Protein AF-0000000074713066 (afdb_homodimer)

pLDDT: mean 80.85, std 22.36, range [33.12, 98.81]

Foldseek 3Di:
DVVVVLVVVLVVVLVVLLVVLCPVVQPCPPPSVVLSVLVVQLQAQQAPVSNVVSVVVNCPDPSNVVTVSSVVCCVVPPVVPVLPRRNNNVVVVVVVCVVVVVVVVVVVVVVVVVVVVVVD/DVVVVLVVVLVVVLVVLLVVLCPVVQPCPPPSVVLSVLVVQLQAQQAPVSNVVSVVVNCPDPSNVVTPSSVVCCVVPPVVPVLPRRNNNVVVVVVVCVVVVVVVVVVVVVVVVVVVVVVD

Solvent-accessible surface area (backbone atoms only — not comparable to full-atom values): 12593 Å² total; per-residue (Å²): 113,74,64,61,54,44,52,54,52,53,50,49,50,51,50,32,49,50,48,55,44,64,36,68,91,55,72,29,82,89,42,36,68,61,51,50,51,41,54,48,47,31,37,63,13,69,37,68,66,49,28,54,51,31,47,49,51,38,64,70,29,67,72,40,69,76,24,67,59,54,45,53,49,43,46,70,64,43,58,75,46,36,60,74,65,21,44,32,42,41,54,52,47,50,49,45,50,50,45,44,48,47,39,52,38,43,48,52,42,50,49,50,49,50,51,58,51,67,72,97,110,75,62,61,54,44,52,54,52,51,52,50,50,52,51,33,50,49,48,56,42,64,36,68,91,53,73,28,83,91,42,36,68,60,50,50,50,42,54,48,47,32,37,63,14,70,38,69,67,49,27,54,51,30,48,47,51,38,64,70,29,66,71,40,68,74,24,67,58,53,46,52,50,43,46,71,64,43,57,75,45,35,62,75,65,20,44,33,41,41,55,53,47,50,51,45,49,50,44,45,48,46,38,52,39,43,47,50,41,50,48,48,48,49,51,58,52,68,72,97

Organism: Acropora cervicornis (NCBI:txid6130)

Structure (mmCIF, N/CA/C/O backbone):
data_AF-0000000074713066-model_v1
#
loop_
_entity.id
_entity.type
_entity.pdbx_description
1 polymer Transposase
#
loop_
_atom_site.group_PDB
_atom_site.id
_atom_site.type_symbol
_atom_site.label_atom_id
_atom_site.label_alt_id
_atom_site.label_comp_id
_atom_site.label_asym_id
_atom_site.label_entity_id
_atom_site.label_seq_id
_atom_site.pdbx_PDB_ins_code
_atom_site.Cartn_x
_atom_site.Cartn_y
_atom_site.Cartn_z
_atom_site.occupancy
_atom_site.B_iso_or_equiv
_atom_site.auth_seq_id
_atom_site.auth_comp_id
_atom_site.auth_asym_id
_atom_site.auth_atom_id
_atom_site.pdbx_PDB_model_num
ATOM 1 N N . MET A 1 1 ? 0.769 19.062 -0.047 1 38.31 1 MET A N 1
ATOM 2 C CA . MET A 1 1 ? 1.599 17.922 0.329 1 38.31 1 MET A CA 1
ATOM 3 C C . MET A 1 1 ? 0.737 16.734 0.714 1 38.31 1 MET A C 1
ATOM 5 O O . MET A 1 1 ? 1.069 15.594 0.387 1 38.31 1 MET A O 1
ATOM 9 N N . LEU A 1 2 ? -0.429 16.984 1.454 1 45.94 2 LEU A N 1
ATOM 10 C CA . LEU A 1 2 ? -1.378 15.992 1.943 1 45.94 2 LEU A CA 1
ATOM 11 C C . LEU A 1 2 ? -1.983 15.203 0.787 1 45.94 2 LEU A C 1
ATOM 13 O O . LEU A 1 2 ? -2.062 13.977 0.843 1 45.94 2 LEU A O 1
ATOM 17 N N . LYS A 1 3 ? -2.141 16.062 -0.257 1 51.75 3 LYS A N 1
ATOM 18 C CA . LYS A 1 3 ? -2.869 15.461 -1.371 1 51.75 3 LYS A CA 1
ATOM 19 C C . LYS A 1 3 ? -2.002 14.453 -2.113 1 51.75 3 LYS A C 1
ATOM 21 O O . LYS A 1 3 ? -2.475 13.375 -2.486 1 51.75 3 LYS A O 1
ATOM 26 N N . SER A 1 4 ? -0.721 14.812 -2.389 1 50.78 4 SER A N 1
ATOM 27 C CA . SER A 1 4 ? 0.17 13.953 -3.158 1 50.78 4 SER A CA 1
ATOM 28 C C . SER A 1 4 ? 0.462 12.656 -2.412 1 50.78 4 SER A C 1
ATOM 30 O O . SER A 1 4 ? 0.515 11.586 -3.02 1 50.78 4 SER A O 1
ATOM 32 N N . ASP A 1 5 ? 0.567 12.75 -1.105 1 60.53 5 ASP A N 1
ATOM 33 C CA . ASP A 1 5 ? 0.769 11.562 -0.289 1 60.53 5 ASP A CA 1
ATOM 34 C C . ASP A 1 5 ? -0.428 10.617 -0.391 1 60.53 5 ASP A C 1
ATOM 36 O O . ASP A 1 5 ? -0.259 9.398 -0.458 1 60.53 5 ASP A O 1
ATOM 40 N N . ASP A 1 6 ? -1.438 11.297 -0.83 1 73.56 6 ASP A N 1
ATOM 41 C CA . ASP A 1 6 ? -2.672 10.523 -0.921 1 73.56 6 ASP A CA 1
ATOM 42 C C . ASP A 1 6 ? -2.709 9.703 -2.205 1 73.56 6 ASP A C 1
ATOM 44 O O . ASP A 1 6 ? -3.1 8.531 -2.188 1 73.56 6 ASP A O 1
ATOM 48 N N . ARG A 1 7 ? -2.105 10.344 -3.244 1 82.81 7 ARG A N 1
ATOM 49 C CA . ARG A 1 7 ? -2.125 9.625 -4.516 1 82.81 7 ARG A CA 1
ATOM 50 C C . ARG A 1 7 ? -1.232 8.391 -4.461 1 82.81 7 ARG A C 1
ATOM 52 O O . ARG A 1 7 ? -1.614 7.324 -4.938 1 82.81 7 ARG A O 1
ATOM 59 N N . PHE A 1 8 ? -0.12 8.523 -3.9 1 85.81 8 PHE A N 1
ATOM 60 C CA . PHE A 1 8 ? 0.831 7.422 -3.789 1 85.81 8 PHE A CA 1
ATOM 61 C C . PHE A 1 8 ? 0.265 6.301 -2.926 1 85.81 8 PHE A C 1
ATOM 63 O O . PHE A 1 8 ? 0.369 5.125 -3.279 1 85.81 8 PHE A O 1
ATOM 70 N N . VAL A 1 9 ? -0.376 6.66 -1.89 1 87.25 9 VAL A N 1
ATOM 71 C CA . VAL A 1 9 ? -0.95 5.68 -0.975 1 87.25 9 VAL A CA 1
ATOM 72 C C . VAL A 1 9 ? -2.084 4.93 -1.668 1 87.25 9 VAL A C 1
ATOM 74 O O . VAL A 1 9 ? -2.189 3.705 -1.549 1 87.25 9 VAL A O 1
ATOM 77 N N . ARG A 1 10 ? -2.852 5.684 -2.432 1 89.25 10 ARG A N 1
ATOM 78 C CA . ARG A 1 10 ? -3.934 5.055 -3.184 1 89.25 10 ARG A CA 1
ATOM 79 C C . ARG A 1 10 ? -3.385 4.113 -4.25 1 89.25 10 ARG A C 1
ATOM 81 O O . ARG A 1 10 ? -3.902 3.008 -4.438 1 89.25 10 ARG A O 1
ATOM 88 N N . GLN A 1 11 ? -2.365 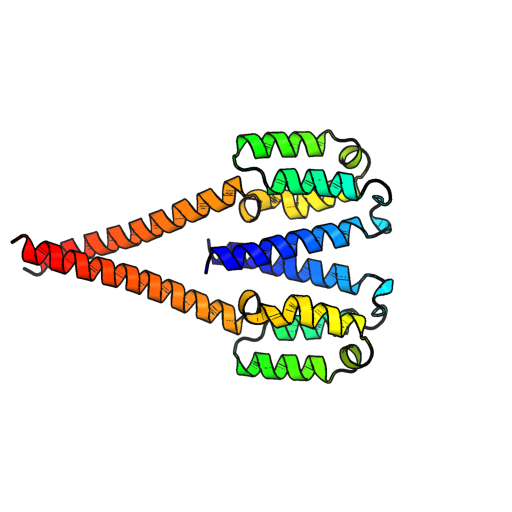4.523 -4.867 1 91 11 GLN A N 1
ATOM 89 C CA . GLN A 1 11 ? -1.749 3.686 -5.891 1 91 11 GLN A CA 1
ATOM 90 C C . GLN A 1 11 ? -1.149 2.422 -5.281 1 91 11 GLN A C 1
ATOM 92 O O . GLN A 1 11 ? -1.227 1.343 -5.875 1 91 11 GLN A O 1
ATOM 97 N N . ASN A 1 12 ? -0.579 2.582 -4.141 1 91.38 12 ASN A N 1
ATOM 98 C CA . ASN A 1 12 ? -0.029 1.421 -3.449 1 91.38 12 ASN A CA 1
ATOM 99 C C . ASN A 1 12 ? -1.122 0.428 -3.064 1 91.38 12 ASN A C 1
ATOM 101 O O . ASN A 1 12 ? -0.948 -0.782 -3.215 1 91.38 12 ASN A O 1
ATOM 105 N N . ARG A 1 13 ? -2.223 0.952 -2.604 1 93.56 13 ARG A N 1
ATOM 106 C CA . ARG A 1 13 ? -3.357 0.093 -2.277 1 93.56 13 ARG A CA 1
ATOM 107 C C . ARG A 1 13 ? -3.826 -0.682 -3.504 1 93.56 13 ARG A C 1
ATOM 109 O O . ARG A 1 13 ? -4.027 -1.896 -3.438 1 93.56 13 ARG A O 1
ATOM 116 N N . GLU A 1 14 ? -3.932 0.019 -4.613 1 94.94 14 GLU A N 1
ATOM 117 C CA . GLU A 1 14 ? -4.367 -0.612 -5.855 1 94.94 14 GLU A CA 1
ATOM 118 C C . GLU A 1 14 ? -3.422 -1.735 -6.27 1 94.94 14 GLU A C 1
ATOM 120 O O . GLU A 1 14 ? -3.865 -2.822 -6.648 1 94.94 14 GLU A O 1
ATOM 125 N N . GLN A 1 15 ? -2.209 -1.438 -6.191 1 93.38 15 GLN A N 1
ATOM 126 C CA . GLN A 1 15 ? -1.219 -2.439 -6.57 1 93.38 15 GLN A CA 1
ATOM 127 C C . GLN A 1 15 ? -1.266 -3.643 -5.629 1 93.38 15 GLN A C 1
ATOM 129 O O . GLN A 1 15 ? -1.137 -4.785 -6.07 1 93.38 15 GLN A O 1
ATOM 134 N N . CYS A 1 16 ? -1.371 -3.395 -4.371 1 95.44 16 CYS A N 1
ATOM 135 C CA . CYS A 1 16 ? -1.469 -4.477 -3.396 1 95.44 16 CYS A CA 1
ATOM 136 C C . CYS A 1 16 ? -2.672 -5.363 -3.686 1 95.44 16 CYS A C 1
ATOM 138 O O . CYS A 1 16 ? -2.568 -6.59 -3.646 1 95.44 16 CYS A O 1
ATOM 140 N N . TRP A 1 17 ? -3.811 -4.754 -3.988 1 97.06 17 TRP A N 1
ATOM 141 C CA . TRP A 1 17 ? -5.012 -5.512 -4.328 1 97.06 17 TRP A CA 1
ATOM 142 C C . TRP A 1 17 ? -4.789 -6.344 -5.586 1 97.06 17 TRP A C 1
ATOM 144 O O . TRP A 1 17 ? -5.109 -7.535 -5.617 1 97.06 17 TRP A O 1
ATOM 154 N N . GLU A 1 18 ? -4.176 -5.738 -6.547 1 95.19 18 GLU A N 1
ATOM 155 C CA . GLU A 1 18 ? -3.928 -6.441 -7.801 1 95.19 18 GLU A CA 1
ATOM 156 C C . GLU A 1 18 ? -3.031 -7.66 -7.582 1 95.19 18 GLU A C 1
ATOM 158 O O . GLU A 1 18 ? -3.322 -8.75 -8.078 1 95.19 18 GLU A O 1
ATOM 163 N N . HIS A 1 19 ? -2.002 -7.461 -6.824 1 93.69 19 HIS A N 1
ATOM 164 C CA . HIS A 1 19 ? -1.088 -8.562 -6.566 1 93.69 19 HIS A CA 1
ATOM 165 C C . HIS A 1 19 ? -1.79 -9.703 -5.832 1 93.69 19 HIS A C 1
ATOM 167 O O . HIS A 1 19 ? -1.609 -10.875 -6.172 1 93.69 19 HIS A O 1
ATOM 173 N N . TRP A 1 20 ? -2.543 -9.328 -4.895 1 95.12 20 TRP A N 1
ATOM 174 C CA . TRP A 1 20 ? -3.234 -10.359 -4.129 1 95.12 20 TRP A CA 1
ATOM 175 C C . TRP A 1 20 ? -4.242 -11.102 -5 1 95.12 20 TRP A C 1
ATOM 177 O O . TRP A 1 20 ? -4.344 -12.328 -4.938 1 95.12 20 TRP A O 1
ATOM 187 N N . LEU A 1 21 ? -4.949 -10.422 -5.793 1 95.69 21 LEU A N 1
ATOM 188 C CA . LEU A 1 21 ? -6.008 -10.992 -6.621 1 95.69 21 LEU A CA 1
ATOM 189 C C . LEU A 1 21 ? -5.422 -11.867 -7.719 1 95.69 21 LEU A C 1
ATOM 191 O O . LEU A 1 21 ? -6.094 -12.773 -8.219 1 95.69 21 LEU A O 1
ATOM 195 N N . HIS A 1 22 ? -4.219 -11.625 -8.047 1 92.5 22 HIS A N 1
ATOM 196 C CA . HIS A 1 22 ? -3.596 -12.359 -9.141 1 92.5 22 HIS A CA 1
ATOM 197 C C . HIS A 1 22 ? -2.965 -13.656 -8.641 1 92.5 22 HIS A C 1
ATOM 199 O O . HIS A 1 22 ? -2.621 -14.531 -9.438 1 92.5 22 HIS A O 1
ATOM 205 N N . LYS A 1 23 ? -2.787 -13.781 -7.406 1 91.56 23 LYS A N 1
ATOM 206 C CA . LYS A 1 23 ? -2.252 -15.031 -6.875 1 91.56 23 LYS A CA 1
ATOM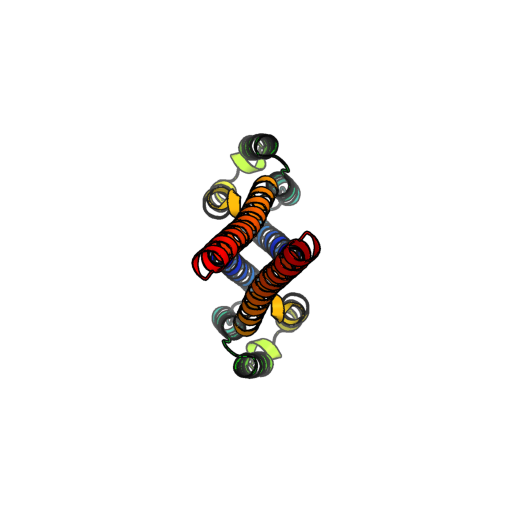 207 C C . LYS A 1 23 ? -3.211 -16.188 -7.133 1 91.56 23 LYS A C 1
ATOM 209 O O . LYS A 1 23 ? -4.355 -16.172 -6.672 1 91.56 23 LYS A O 1
ATOM 214 N N . SER A 1 24 ? -2.715 -17.188 -7.805 1 89.5 24 SER A N 1
ATOM 215 C CA . SER A 1 24 ? -3.551 -18.312 -8.211 1 89.5 24 SER A CA 1
ATOM 216 C C . SER A 1 24 ? -4.121 -19.031 -6.996 1 89.5 24 SER A C 1
ATOM 218 O O . SER A 1 24 ? -5.254 -19.516 -7.031 1 89.5 24 SER A O 1
ATOM 220 N N . ASP A 1 25 ? -3.396 -19.062 -5.941 1 91 25 ASP A N 1
ATOM 221 C CA . ASP A 1 25 ? -3.791 -19.781 -4.734 1 91 25 ASP A CA 1
ATOM 222 C C . ASP A 1 25 ? -5.008 -19.125 -4.082 1 91 25 ASP A C 1
ATOM 224 O O . ASP A 1 25 ? -5.664 -19.734 -3.232 1 91 25 ASP A O 1
ATOM 228 N N . ASN A 1 26 ? -5.363 -17.953 -4.574 1 93.62 26 ASN A N 1
ATOM 229 C CA . ASN A 1 26 ? -6.473 -17.25 -3.934 1 93.62 26 ASN A CA 1
ATOM 230 C C . ASN A 1 26 ? -7.797 -17.547 -4.625 1 93.62 26 ASN A C 1
ATOM 232 O O . ASN A 1 26 ? -8.859 -17.125 -4.152 1 93.62 26 ASN A O 1
ATOM 236 N N . GLY A 1 27 ? -7.812 -18.203 -5.691 1 93.5 27 GLY A N 1
ATOM 237 C CA . GLY A 1 27 ? -9.008 -18.812 -6.254 1 93.5 27 GLY A CA 1
ATOM 238 C C . GLY A 1 27 ? -9.867 -17.844 -7.031 1 93.5 27 GLY A C 1
ATOM 239 O O . GLY A 1 27 ? -11.086 -18.016 -7.125 1 93.5 27 GLY A O 1
ATOM 240 N N . LEU A 1 28 ? -9.219 -16.734 -7.543 1 95.12 28 LEU A N 1
ATOM 241 C CA . LEU A 1 28 ? -10 -15.719 -8.242 1 95.12 28 LEU A CA 1
ATOM 242 C C . LEU A 1 28 ? -9.617 -15.656 -9.719 1 95.12 28 LEU A C 1
ATOM 244 O O . LEU A 1 28 ? -9.859 -14.656 -10.391 1 95.12 28 LEU A O 1
ATOM 248 N N . ASN A 1 29 ? -9.07 -16.625 -10.266 1 88.62 29 ASN A N 1
ATOM 249 C CA . ASN A 1 29 ? -8.477 -16.625 -11.602 1 88.62 29 ASN A CA 1
ATOM 250 C C . ASN A 1 29 ? -9.461 -16.094 -12.648 1 88.62 29 ASN A C 1
ATOM 252 O O . ASN A 1 29 ? -9.07 -15.344 -13.539 1 88.62 29 ASN A O 1
ATOM 256 N N . ASN A 1 30 ? -10.719 -16.344 -12.602 1 90.81 30 ASN A N 1
ATOM 257 C CA . ASN A 1 30 ? -11.664 -15.914 -13.617 1 90.81 30 ASN A CA 1
ATOM 258 C C . ASN A 1 30 ? -12.555 -14.781 -13.109 1 90.81 30 ASN A C 1
ATOM 260 O O . ASN A 1 30 ? -13.477 -14.344 -13.805 1 90.81 30 ASN A O 1
ATOM 264 N N . LYS A 1 31 ? -12.266 -14.219 -11.961 1 95.69 31 LYS A N 1
ATOM 265 C CA . LYS A 1 31 ? -13.156 -13.227 -11.367 1 95.69 31 LYS A CA 1
ATOM 266 C C . LYS A 1 31 ? -12.359 -12.062 -10.781 1 95.69 31 LYS A C 1
ATOM 268 O O . LYS A 1 31 ? -12.883 -11.297 -9.969 1 95.69 31 LYS A O 1
ATOM 273 N N . ARG A 1 32 ? -11.125 -11.977 -11.18 1 95.5 32 ARG A N 1
ATOM 274 C CA . ARG A 1 32 ? -10.227 -10.984 -10.594 1 95.5 32 ARG A CA 1
ATOM 275 C C . ARG A 1 32 ? -10.711 -9.57 -10.883 1 95.5 32 ARG A C 1
ATOM 277 O O . ARG A 1 32 ? -10.75 -8.727 -9.984 1 95.5 32 ARG A O 1
ATOM 284 N N . ASP A 1 33 ? -11.07 -9.336 -12.156 1 96.38 33 ASP A N 1
ATOM 285 C CA . ASP A 1 33 ? -11.484 -8 -12.562 1 96.38 33 ASP A CA 1
ATOM 286 C C . ASP A 1 33 ? -12.773 -7.582 -11.852 1 96.38 33 ASP A C 1
ATOM 288 O O . ASP A 1 33 ? -12.914 -6.43 -11.43 1 96.38 33 ASP A O 1
ATOM 292 N N . GLU A 1 34 ? -13.633 -8.508 -11.781 1 97.69 34 GLU A N 1
ATOM 293 C CA . GLU A 1 34 ? -14.883 -8.242 -11.07 1 97.69 34 GLU A CA 1
ATOM 294 C C . GLU A 1 34 ? -14.625 -7.93 -9.602 1 97.69 34 GLU A C 1
ATOM 296 O O . GLU A 1 34 ? -15.164 -6.965 -9.055 1 97.69 34 GLU A O 1
ATOM 301 N N . ALA A 1 35 ? -13.82 -8.727 -8.938 1 98.44 35 ALA A N 1
ATOM 302 C CA . ALA A 1 35 ? -13.469 -8.5 -7.535 1 98.44 35 ALA A CA 1
ATOM 303 C C . ALA A 1 35 ? -12.828 -7.133 -7.344 1 98.44 35 ALA A C 1
ATOM 305 O O . ALA A 1 35 ? -13.211 -6.379 -6.445 1 98.44 35 ALA A O 1
ATOM 306 N N . LEU A 1 36 ? -11.906 -6.82 -8.25 1 98.25 36 LEU A N 1
ATOM 307 C CA . LEU A 1 36 ? -11.195 -5.551 -8.156 1 98.25 36 LEU A CA 1
ATOM 308 C C . LEU A 1 36 ? -12.156 -4.375 -8.281 1 98.25 36 LEU A C 1
ATOM 310 O O . LEU A 1 36 ? -12.039 -3.391 -7.547 1 98.25 36 LEU A O 1
ATOM 314 N N . LEU A 1 37 ? -13.109 -4.496 -9.148 1 98.31 37 LEU A N 1
ATOM 315 C CA . LEU A 1 37 ? -14.102 -3.443 -9.352 1 98.31 37 LEU A CA 1
ATOM 316 C C . LEU A 1 37 ? -14.914 -3.215 -8.078 1 98.31 37 LEU A C 1
ATOM 318 O O . LEU A 1 37 ? -15.156 -2.07 -7.691 1 98.31 37 LEU A O 1
ATOM 322 N N . LEU A 1 38 ? -15.32 -4.258 -7.488 1 98.69 38 LEU A N 1
ATOM 323 C CA . LEU A 1 38 ? -16.109 -4.164 -6.266 1 98.69 38 LEU A CA 1
ATOM 324 C C . LEU A 1 38 ? -15.305 -3.535 -5.137 1 98.69 38 LEU A C 1
ATOM 326 O O . LEU A 1 38 ? -15.82 -2.701 -4.391 1 98.69 38 LEU A O 1
ATOM 330 N N . LEU A 1 39 ? -14.023 -3.898 -5.012 1 98.62 39 LEU A N 1
ATOM 331 C CA . LEU A 1 39 ? -13.148 -3.314 -4.004 1 98.62 39 LEU A CA 1
ATOM 332 C C . LEU A 1 39 ? -12.938 -1.827 -4.262 1 98.62 39 LEU A C 1
ATOM 334 O O . LEU A 1 39 ? -12.984 -1.02 -3.33 1 98.62 39 LEU A O 1
ATOM 338 N N . ARG A 1 40 ? -12.766 -1.483 -5.5 1 98.38 40 ARG A N 1
ATOM 339 C CA . ARG A 1 40 ? -12.578 -0.088 -5.887 1 98.38 40 ARG A CA 1
ATOM 340 C C . ARG A 1 40 ? -13.812 0.741 -5.562 1 98.38 40 ARG A C 1
ATOM 342 O O . ARG A 1 40 ? -13.703 1.892 -5.133 1 98.38 40 ARG A O 1
ATOM 349 N N . ASN A 1 41 ? -15 0.141 -5.781 1 98.62 41 ASN A N 1
ATOM 350 C CA . ASN A 1 41 ? -16.234 0.842 -5.441 1 98.62 41 ASN A CA 1
ATOM 351 C C . ASN A 1 41 ? -16.297 1.186 -3.957 1 98.62 41 ASN A C 1
ATOM 353 O O . ASN A 1 41 ? -16.734 2.275 -3.584 1 98.62 41 ASN A O 1
ATOM 357 N N . VAL A 1 42 ? -15.852 0.294 -3.176 1 98.56 42 VAL A N 1
ATOM 358 C CA . VAL A 1 42 ? -15.805 0.544 -1.739 1 98.56 42 VAL A CA 1
ATOM 359 C C . VAL A 1 42 ? -14.852 1.694 -1.442 1 98.56 42 VAL A C 1
ATOM 361 O O . VAL A 1 42 ? -15.203 2.645 -0.743 1 98.56 42 VAL A O 1
ATOM 364 N N . ALA A 1 43 ? -13.664 1.646 -2.055 1 97 43 ALA A N 1
ATOM 365 C CA . ALA A 1 43 ? -12.633 2.648 -1.812 1 97 43 ALA A CA 1
ATOM 366 C C . ALA A 1 43 ? -13.102 4.035 -2.25 1 97 43 ALA A C 1
ATOM 368 O O . ALA A 1 43 ? -12.812 5.031 -1.583 1 97 43 ALA A O 1
ATOM 369 N N . LYS A 1 44 ? -13.844 4.078 -3.287 1 96.12 44 LYS A N 1
ATOM 370 C CA . LYS A 1 44 ? -14.172 5.344 -3.936 1 96.12 44 LYS A CA 1
ATOM 371 C C . LYS A 1 44 ? -15.461 5.934 -3.369 1 96.12 44 LYS A C 1
ATOM 373 O O . LYS A 1 44 ? -15.906 7.004 -3.793 1 96.12 44 LYS A O 1
ATOM 378 N N . SER A 1 45 ? -16.094 5.246 -2.43 1 96.5 45 SER A N 1
ATOM 379 C CA . SER A 1 45 ? -17.312 5.75 -1.814 1 96.5 45 SER A CA 1
ATOM 380 C C . SER A 1 45 ? -17.125 7.16 -1.271 1 96.5 45 SER A C 1
ATOM 382 O O . SER A 1 45 ? -16.234 7.398 -0.454 1 96.5 45 SER A O 1
ATOM 384 N N . VAL A 1 46 ? -18.031 8.047 -1.607 1 92.94 46 VAL A N 1
ATOM 385 C CA . VAL A 1 46 ? -17.812 9.453 -1.301 1 92.94 46 VAL A CA 1
ATOM 386 C C . VAL A 1 46 ? -18.531 9.828 -0.009 1 92.94 46 VAL A C 1
ATOM 388 O O . VAL A 1 46 ? -18.203 10.828 0.629 1 92.94 46 VAL A O 1
ATOM 391 N N . THR A 1 47 ? -19.562 9.047 0.3 1 94.06 47 THR A N 1
ATOM 392 C CA . THR A 1 47 ? -20.297 9.258 1.547 1 94.06 47 THR A CA 1
ATOM 393 C C . THR A 1 47 ? -20.328 7.973 2.367 1 94.06 47 THR A C 1
ATOM 395 O O . THR A 1 47 ? -20.094 6.883 1.842 1 94.06 47 THR A O 1
ATOM 398 N N . ALA A 1 48 ? -20.641 8.148 3.617 1 94 48 ALA A N 1
ATOM 399 C CA . ALA A 1 48 ? -20.812 6.977 4.473 1 94 48 ALA A CA 1
ATOM 400 C C . ALA A 1 48 ? -21.922 6.07 3.947 1 94 48 ALA A C 1
ATOM 402 O O . ALA A 1 48 ? -21.797 4.844 3.977 1 94 48 ALA A O 1
ATOM 403 N N . ASP A 1 49 ? -22.953 6.684 3.473 1 97.06 49 ASP A N 1
ATOM 404 C CA . ASP A 1 49 ? -24.062 5.91 2.939 1 97.06 49 ASP A CA 1
ATOM 405 C C . ASP A 1 49 ? -23.641 5.094 1.721 1 97.06 49 ASP A C 1
ATOM 407 O O . ASP A 1 49 ? -23.938 3.9 1.631 1 97.06 49 ASP A O 1
ATOM 411 N N . THR A 1 50 ? -22.938 5.75 0.812 1 97.38 50 THR A N 1
ATOM 412 C CA . THR A 1 50 ? -22.484 5.051 -0.382 1 97.38 50 THR A CA 1
ATOM 413 C C . THR A 1 50 ? -21.469 3.961 -0.015 1 97.38 50 THR A C 1
ATOM 415 O O . THR A 1 50 ? -21.422 2.912 -0.661 1 97.38 50 THR A O 1
ATOM 418 N N . TYR A 1 51 ? -20.719 4.219 1.031 1 97.81 51 TYR A N 1
ATOM 419 C CA . TYR A 1 51 ? -19.797 3.201 1.537 1 97.81 51 TYR A CA 1
ATOM 420 C C . TYR A 1 51 ? -20.562 1.956 1.981 1 97.81 51 TYR A C 1
ATOM 422 O O . TYR A 1 51 ? -20.25 0.842 1.561 1 97.81 51 TYR A O 1
ATOM 430 N N . HIS A 1 52 ? -21.578 2.139 2.754 1 98.19 52 HIS A N 1
ATOM 431 C CA . HIS A 1 52 ? -22.344 1.003 3.26 1 98.19 52 HIS A CA 1
ATOM 432 C C . HIS A 1 52 ? -23.031 0.257 2.127 1 98.19 52 HIS A C 1
ATOM 434 O O . HIS A 1 52 ? -23.094 -0.975 2.133 1 98.19 52 HIS A O 1
ATOM 440 N N . GLU A 1 53 ? -23.5 0.987 1.211 1 98.62 53 GLU A N 1
ATOM 441 C CA . GLU A 1 53 ? -24.125 0.374 0.04 1 98.62 53 GLU A CA 1
ATOM 442 C C . GLU A 1 53 ? -23.109 -0.469 -0.739 1 98.62 53 GLU A C 1
ATOM 444 O O . GLU A 1 53 ? -23.406 -1.604 -1.117 1 98.62 53 GLU A O 1
ATOM 449 N N . ASN A 1 54 ? -21.938 0.037 -0.952 1 98.75 54 ASN A N 1
ATOM 450 C CA . ASN A 1 54 ? -20.906 -0.657 -1.727 1 98.75 54 ASN A CA 1
ATOM 451 C C . ASN A 1 54 ? -20.375 -1.879 -0.984 1 98.75 54 ASN A C 1
ATOM 453 O O . ASN A 1 54 ? -20.062 -2.898 -1.603 1 98.75 54 ASN A O 1
ATOM 457 N N . VAL A 1 55 ? -20.312 -1.762 0.296 1 98.75 55 VAL A N 1
ATOM 458 C CA . VAL A 1 55 ? -19.906 -2.922 1.088 1 98.75 55 VAL A CA 1
ATOM 459 C C . VAL A 1 55 ? -20.969 -4.012 0.978 1 98.75 55 VAL A C 1
ATOM 461 O O . VAL A 1 55 ? -20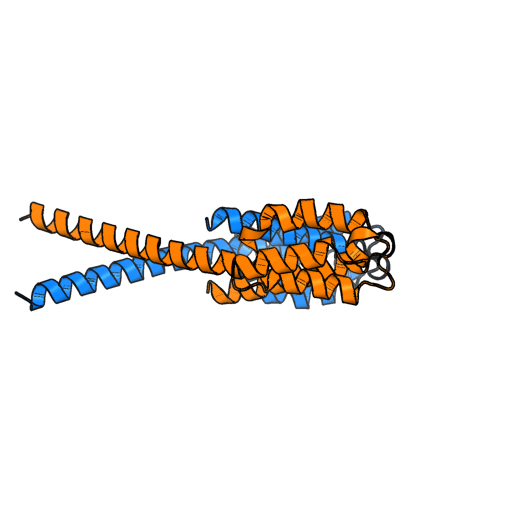.656 -5.191 0.836 1 98.75 55 VAL A O 1
ATOM 464 N N . THR A 1 56 ? -22.203 -3.566 1.058 1 98.81 56 THR A N 1
ATOM 465 C CA . THR A 1 56 ? -23.297 -4.523 0.907 1 98.81 56 THR A CA 1
ATOM 466 C C . THR A 1 56 ? -23.25 -5.195 -0.462 1 98.81 56 THR A C 1
ATOM 468 O O . THR A 1 56 ? -23.375 -6.414 -0.566 1 98.81 56 THR A O 1
ATOM 471 N N . LEU A 1 57 ? -23.016 -4.484 -1.475 1 98.75 57 LEU A N 1
ATOM 472 C CA . LEU A 1 57 ? -22.891 -5.02 -2.826 1 98.75 57 LEU A CA 1
ATOM 473 C C . LEU A 1 57 ? -21.734 -6.004 -2.92 1 98.75 57 LEU A C 1
ATOM 475 O O . LEU A 1 57 ? -21.875 -7.066 -3.533 1 98.75 57 LEU A O 1
ATOM 479 N N . LEU A 1 58 ? -20.656 -5.688 -2.332 1 98.75 58 LEU A N 1
ATOM 480 C CA . LEU A 1 58 ? -19.5 -6.582 -2.285 1 98.75 58 LEU A CA 1
ATOM 481 C C . LEU A 1 58 ? -19.859 -7.895 -1.594 1 98.75 58 LEU A C 1
ATOM 483 O O . LEU A 1 58 ? -19.672 -8.969 -2.158 1 98.75 58 LEU A O 1
ATOM 487 N N . LYS A 1 59 ? -20.484 -7.73 -0.452 1 98.62 59 LYS A N 1
ATOM 488 C CA . LYS A 1 59 ? -20.719 -8.891 0.398 1 98.62 59 LYS A CA 1
ATOM 489 C C . LYS A 1 59 ? -21.844 -9.758 -0.15 1 98.62 59 LYS A C 1
ATOM 491 O O . LYS A 1 59 ? -21.984 -10.922 0.231 1 98.62 59 LYS A O 1
ATOM 496 N N . THR A 1 60 ? -22.672 -9.281 -1.037 1 98.56 60 THR A N 1
ATOM 497 C CA . THR A 1 60 ? -23.766 -10.055 -1.624 1 98.56 60 THR A CA 1
ATOM 498 C C . THR A 1 60 ? -23.391 -10.547 -3.02 1 98.56 60 THR A C 1
ATOM 500 O O . THR A 1 60 ? -24.141 -11.297 -3.643 1 98.56 60 THR A O 1
ATOM 503 N N . SER A 1 61 ? -22.281 -10.164 -3.541 1 98.25 61 SER A N 1
ATOM 504 C CA . SER A 1 61 ? -21.844 -10.594 -4.863 1 98.25 61 SER A CA 1
ATOM 505 C C . SER A 1 61 ? -21.453 -12.062 -4.871 1 98.25 61 SER A C 1
ATOM 507 O O . SER A 1 61 ? -21.047 -12.609 -3.84 1 98.25 61 SER A O 1
ATOM 509 N N . GLU A 1 62 ? -21.453 -12.641 -5.965 1 97.69 62 GLU A N 1
ATOM 510 C CA . GLU A 1 62 ? -21.062 -14.039 -6.125 1 97.69 62 GLU A CA 1
ATOM 511 C C . GLU A 1 62 ? -19.578 -14.242 -5.844 1 97.69 62 GLU A C 1
ATOM 513 O O . GLU A 1 62 ? -19.203 -15.219 -5.195 1 97.69 62 GLU A O 1
ATOM 518 N N . VAL A 1 63 ? -18.75 -13.344 -6.258 1 97.81 63 VAL A N 1
ATOM 519 C CA . VAL A 1 63 ? -17.297 -13.461 -6.105 1 97.81 63 VAL A CA 1
ATOM 520 C C . VAL A 1 63 ? -16.938 -13.469 -4.621 1 97.81 63 VAL A C 1
ATOM 522 O O . VAL A 1 63 ? -16.031 -14.188 -4.203 1 97.81 63 VAL A O 1
ATOM 525 N N . TRP A 1 64 ? -17.594 -12.711 -3.871 1 98.12 64 TRP A N 1
ATOM 526 C CA . TRP A 1 64 ? -17.391 -12.656 -2.428 1 98.12 64 TRP A CA 1
ATOM 527 C C . TRP A 1 64 ? -17.906 -13.93 -1.759 1 98.12 64 TRP A C 1
ATOM 529 O O . TRP A 1 64 ? -17.172 -14.594 -1.022 1 98.12 64 TRP A O 1
ATOM 539 N N . LEU A 1 65 ? -19.141 -14.281 -2.107 1 98.12 65 LEU A N 1
ATOM 540 C CA . LEU A 1 65 ? -19.812 -15.391 -1.438 1 98.12 65 LEU A CA 1
ATOM 541 C C . LEU A 1 65 ? -19.125 -16.719 -1.75 1 98.12 65 LEU A C 1
ATOM 543 O O . LEU A 1 65 ? -19.094 -17.625 -0.914 1 98.12 65 LEU A O 1
ATOM 547 N N . SER A 1 66 ? -18.484 -16.828 -2.812 1 96.94 66 SER A N 1
ATOM 548 C CA . SER A 1 66 ? -17.922 -18.094 -3.252 1 96.94 66 SER A CA 1
ATOM 549 C C . SER A 1 66 ? -16.438 -18.203 -2.893 1 96.94 66 SER A C 1
ATOM 551 O O . SER A 1 66 ? -15.797 -19.203 -3.189 1 96.94 66 SER A O 1
ATOM 553 N N . ASN A 1 67 ? -15.828 -17.203 -2.236 1 97.88 67 ASN A N 1
ATOM 554 C CA . ASN A 1 67 ? -14.383 -17.188 -2.006 1 97.88 67 ASN A CA 1
ATOM 555 C C . ASN A 1 67 ? -14.047 -16.797 -0.571 1 97.88 67 ASN A C 1
ATOM 557 O O . ASN A 1 67 ? -13.938 -15.602 -0.264 1 97.88 67 ASN A O 1
ATOM 561 N N . HIS A 1 68 ? -13.766 -17.766 0.168 1 97.5 68 HIS A N 1
ATOM 562 C CA . HIS A 1 68 ? -13.492 -17.531 1.582 1 97.5 68 HIS A CA 1
ATOM 563 C C . HIS A 1 68 ? -12.164 -16.812 1.776 1 97.5 68 HIS A C 1
ATOM 565 O O . HIS A 1 68 ? -12.008 -16.031 2.719 1 97.5 68 HIS A O 1
ATOM 571 N N . HIS A 1 69 ? -11.227 -17.016 0.9 1 97.44 69 HIS A N 1
ATOM 572 C CA . HIS A 1 69 ? -9.953 -16.312 0.988 1 97.44 69 HIS A CA 1
ATOM 573 C C . HIS A 1 69 ? -10.141 -14.805 0.825 1 97.44 69 HIS A C 1
ATOM 575 O O . HIS A 1 69 ? -9.562 -14.016 1.572 1 97.44 69 HIS A O 1
ATOM 581 N N . LEU A 1 70 ? -10.977 -14.469 -0.121 1 98.06 70 LEU A N 1
ATOM 582 C CA . LEU A 1 70 ? -11.273 -13.062 -0.346 1 98.06 70 LEU A CA 1
ATOM 583 C C . LEU A 1 70 ? -11.984 -12.453 0.858 1 98.06 70 LEU A C 1
ATOM 585 O O . LEU A 1 70 ? -11.625 -11.359 1.311 1 98.06 70 LEU A O 1
ATOM 589 N N . GLN A 1 71 ? -12.961 -13.141 1.354 1 98.56 71 GLN A N 1
ATOM 590 C CA . GLN A 1 71 ? -13.703 -12.672 2.52 1 98.56 71 GLN A CA 1
ATOM 591 C C . GLN A 1 71 ? -12.766 -12.383 3.689 1 98.56 71 GLN A C 1
ATOM 593 O O . GLN A 1 71 ? -12.766 -11.281 4.234 1 98.56 71 GLN A O 1
ATOM 598 N N . ASN A 1 72 ? -11.992 -13.32 3.988 1 98.25 72 ASN A N 1
ATOM 599 C CA . ASN A 1 72 ? -11.109 -13.227 5.148 1 98.25 72 ASN A CA 1
ATOM 600 C C . ASN A 1 72 ? -10.055 -12.141 4.969 1 98.25 72 ASN A C 1
ATOM 602 O O . ASN A 1 72 ? -9.82 -11.344 5.879 1 98.25 72 ASN A O 1
ATOM 606 N N . TRP A 1 73 ? -9.469 -12.094 3.838 1 97.06 73 TRP A N 1
ATOM 607 C CA . TRP A 1 73 ? -8.406 -11.141 3.545 1 97.06 73 TRP A CA 1
ATOM 608 C C . TRP A 1 73 ? -8.922 -9.711 3.611 1 97.06 73 TRP A C 1
ATOM 610 O O . TRP A 1 73 ? -8.344 -8.867 4.301 1 97.06 73 TRP A O 1
ATOM 620 N N . PHE A 1 74 ? -10.016 -9.477 2.918 1 98.31 74 PHE A N 1
ATOM 621 C CA . PHE A 1 74 ? -10.469 -8.102 2.801 1 98.31 74 PHE A CA 1
ATOM 622 C C . PHE A 1 74 ? -11.109 -7.625 4.098 1 98.31 74 PHE A C 1
ATOM 624 O O . PHE A 1 74 ? -10.977 -6.461 4.477 1 98.31 74 PHE A O 1
ATOM 631 N N . GLU A 1 75 ? -11.805 -8.484 4.789 1 98.12 75 GLU A N 1
ATOM 632 C CA . GLU A 1 75 ? -12.406 -8.117 6.07 1 98.12 75 GLU A CA 1
ATOM 633 C C . GLU A 1 75 ? -11.336 -7.793 7.105 1 98.12 75 GLU A C 1
ATOM 635 O O . GLU A 1 75 ? -11.398 -6.758 7.77 1 98.12 75 GLU A O 1
ATOM 640 N N . LYS A 1 76 ? -10.344 -8.594 7.211 1 96.56 76 LYS A N 1
ATOM 641 C CA . LYS A 1 76 ? -9.375 -8.508 8.297 1 96.56 76 LYS A CA 1
ATOM 642 C C . LYS A 1 76 ? -8.312 -7.453 8.008 1 96.56 76 LYS A C 1
ATOM 644 O O . LYS A 1 76 ? -7.777 -6.832 8.93 1 96.56 76 LYS A O 1
ATOM 649 N N . ARG A 1 77 ? -8.094 -7.238 6.73 1 94.56 77 ARG A N 1
ATOM 650 C CA . ARG A 1 77 ? -6.988 -6.348 6.398 1 94.56 77 ARG A CA 1
ATOM 651 C C . ARG A 1 77 ? -7.5 -4.969 5.984 1 94.56 77 ARG A C 1
ATOM 653 O O . ARG A 1 77 ? -6.875 -3.953 6.293 1 94.56 77 ARG A O 1
ATOM 660 N N . TRP A 1 78 ? -8.609 -4.945 5.332 1 96.38 78 TRP A N 1
ATOM 661 C CA . TRP A 1 78 ? -8.977 -3.686 4.691 1 96.38 78 TRP A CA 1
ATOM 662 C C . TRP A 1 78 ? -10.227 -3.096 5.324 1 96.38 78 TRP A C 1
ATOM 664 O O . TRP A 1 78 ? -10.234 -1.934 5.738 1 96.38 78 TRP A O 1
ATOM 674 N N . LEU A 1 79 ? -11.312 -3.895 5.508 1 97.75 79 LEU A N 1
ATOM 675 C CA . LEU A 1 79 ? -12.562 -3.334 6.012 1 97.75 79 LEU A CA 1
ATOM 676 C C . LEU A 1 79 ? -12.398 -2.852 7.449 1 97.75 79 LEU A C 1
ATOM 678 O O . LEU A 1 79 ? -12.977 -1.832 7.8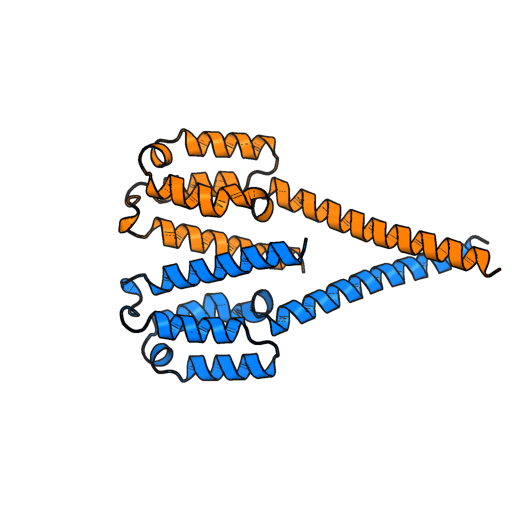32 1 97.75 79 LEU A O 1
ATOM 682 N N . VAL A 1 80 ? -11.617 -3.496 8.266 1 95.5 80 VAL A N 1
ATOM 683 C CA . VAL A 1 80 ? -11.406 -3.137 9.664 1 95.5 80 VAL A CA 1
ATOM 684 C C . VAL A 1 80 ? -10.719 -1.775 9.75 1 95.5 80 VAL A C 1
ATOM 686 O O . VAL A 1 80 ? -10.836 -1.076 10.758 1 95.5 80 VAL A O 1
ATOM 689 N N . GLU A 1 81 ? -10.055 -1.399 8.672 1 93.38 81 GLU A N 1
ATOM 690 C CA . GLU A 1 81 ? -9.336 -0.13 8.641 1 93.38 81 GLU A CA 1
ATOM 691 C C . GLU A 1 81 ? -9.961 0.831 7.629 1 93.38 81 GLU A C 1
ATOM 693 O O . GLU A 1 81 ? -9.281 1.729 7.121 1 93.38 81 GLU A O 1
ATOM 698 N N . ALA A 1 82 ? -11.195 0.685 7.344 1 94.56 82 ALA A N 1
ATOM 699 C CA . ALA A 1 82 ? -11.859 1.405 6.262 1 94.56 82 ALA A CA 1
ATOM 700 C C . ALA A 1 82 ? -11.719 2.914 6.441 1 94.56 82 ALA A C 1
ATOM 702 O O . ALA A 1 82 ? -11.578 3.65 5.461 1 94.56 82 ALA A O 1
ATOM 703 N N . LYS A 1 83 ? -11.672 3.398 7.605 1 90.25 83 LYS A N 1
ATOM 704 C CA . LYS A 1 83 ? -11.609 4.832 7.883 1 90.25 83 LYS A CA 1
ATOM 705 C C . LYS A 1 83 ? -10.305 5.434 7.379 1 90.25 83 LYS A C 1
ATOM 707 O O . LYS A 1 83 ? -10.203 6.648 7.207 1 90.25 83 LYS A O 1
ATOM 712 N N . ARG A 1 84 ? -9.328 4.57 7.09 1 87.56 84 ARG A N 1
ATOM 713 C CA . ARG A 1 84 ? -7.992 5.035 6.719 1 87.56 84 ARG A CA 1
ATOM 714 C C . ARG A 1 84 ? -7.863 5.184 5.207 1 87.56 84 ARG A C 1
ATOM 716 O O . ARG A 1 84 ? -7.016 5.934 4.719 1 87.56 84 ARG A O 1
ATOM 723 N N . TRP A 1 85 ? -8.758 4.5 4.508 1 90 85 TRP A N 1
ATOM 724 C CA . TRP A 1 85 ? -8.43 4.445 3.088 1 90 85 TRP A CA 1
ATOM 725 C C . TRP A 1 85 ? -9.672 4.691 2.234 1 90 85 TRP A C 1
ATOM 727 O O . TRP A 1 85 ? -9.562 4.941 1.03 1 90 85 TRP A O 1
ATOM 737 N N . VAL A 1 86 ? -10.883 4.695 2.832 1 94.38 86 VAL A N 1
ATOM 738 C CA . VAL A 1 86 ? -12.094 5 2.086 1 94.38 86 VAL A CA 1
ATOM 739 C C . VAL A 1 86 ? -12.25 6.516 1.942 1 94.38 86 VAL A C 1
ATOM 741 O O . VAL A 1 86 ? -12.062 7.258 2.91 1 94.38 86 VAL A O 1
ATOM 744 N N . TRP A 1 87 ? -12.57 6.91 0.797 1 91.56 87 TRP A N 1
ATOM 745 C CA . TRP A 1 87 ? -12.617 8.328 0.46 1 91.56 87 TRP A CA 1
ATOM 746 C C . TRP A 1 87 ? -13.531 9.086 1.42 1 91.56 87 TRP A C 1
ATOM 748 O O . TRP A 1 87 ? -13.164 10.141 1.939 1 91.56 87 TRP A O 1
ATOM 758 N N . ALA A 1 88 ? -14.719 8.602 1.7 1 89.75 88 ALA A N 1
ATOM 759 C CA . ALA A 1 88 ? -15.727 9.242 2.535 1 89.75 88 ALA A CA 1
ATOM 760 C C . ALA A 1 88 ? -15.164 9.586 3.912 1 89.75 88 ALA A C 1
ATOM 762 O O . ALA A 1 88 ? -15.508 10.625 4.488 1 89.75 88 ALA A O 1
ATOM 763 N N . PHE A 1 89 ? -14.258 8.781 4.426 1 88.25 89 PHE A N 1
ATOM 764 C CA . PHE A 1 89 ? -13.797 8.93 5.801 1 88.25 89 PHE A CA 1
ATOM 765 C C . PHE A 1 89 ? -12.5 9.711 5.859 1 88.25 89 PHE A C 1
ATOM 767 O O . PHE A 1 89 ? -12.141 10.258 6.906 1 88.25 89 PHE A O 1
ATOM 774 N N . ARG A 1 90 ? -11.773 9.695 4.855 1 79.5 90 ARG A N 1
ATOM 775 C CA . ARG A 1 90 ? -10.531 10.461 4.809 1 79.5 90 ARG A CA 1
ATOM 776 C C . ARG A 1 90 ? -10.812 11.953 4.723 1 79.5 90 ARG A C 1
ATOM 778 O O . ARG A 1 90 ? -10.086 12.766 5.301 1 79.5 90 ARG A O 1
ATOM 785 N N . GLN A 1 91 ? -11.766 12.273 3.996 1 69.06 91 GLN A N 1
ATOM 786 C CA . GLN A 1 91 ? -12.18 13.664 3.867 1 69.06 91 GLN A CA 1
ATOM 787 C C . GLN A 1 91 ? -12.664 14.219 5.203 1 69.06 91 GLN A C 1
ATOM 789 O O . GLN A 1 91 ? -12.398 15.375 5.535 1 69.06 91 GLN A O 1
ATOM 794 N N . GLU A 1 92 ? -13.312 13.398 5.871 1 61.66 92 GLU A N 1
ATOM 795 C CA . GLU A 1 92 ? -13.789 13.828 7.184 1 61.66 92 GLU A CA 1
ATOM 796 C C . GLU A 1 92 ? -12.633 14.117 8.133 1 61.66 92 GLU A C 1
ATOM 798 O O . GLU A 1 92 ? -12.68 15.078 8.898 1 61.66 92 GLU A O 1
ATOM 803 N N . ARG A 1 93 ? -11.695 13.367 8.039 1 59.16 93 ARG A N 1
ATOM 804 C CA . ARG A 1 93 ? -10.516 13.547 8.883 1 59.16 93 ARG A CA 1
ATOM 805 C C . ARG A 1 93 ? -9.758 14.805 8.5 1 59.16 93 ARG A C 1
ATOM 807 O O . ARG A 1 93 ? -9.258 15.523 9.367 1 59.16 93 ARG A O 1
ATOM 814 N N . PHE A 1 94 ? -9.578 15 7.312 1 56.59 94 PHE A N 1
ATOM 815 C CA . PHE A 1 94 ? -8.93 16.219 6.836 1 56.59 94 PHE A CA 1
ATOM 816 C C . PHE A 1 94 ? -9.672 17.453 7.328 1 56.59 94 PHE A C 1
ATOM 818 O O . PHE A 1 94 ? -9.055 18.422 7.758 1 56.59 94 PHE A O 1
ATOM 825 N N . LEU A 1 95 ? -10.898 17.281 7.301 1 50.56 95 LEU A N 1
ATOM 826 C CA . LEU A 1 95 ? -11.711 18.391 7.758 1 50.56 95 LEU A CA 1
ATOM 827 C C . LEU A 1 95 ? -11.531 18.625 9.25 1 50.56 95 LEU A C 1
ATOM 829 O O . LEU A 1 95 ? -11.438 19.766 9.703 1 50.56 95 LEU A O 1
ATOM 833 N N . VAL A 1 96 ? -11.406 17.609 9.898 1 50.28 96 VAL A N 1
ATOM 834 C CA . VAL A 1 96 ? -11.211 17.719 11.344 1 50.28 96 VAL A CA 1
ATOM 835 C C . VAL A 1 96 ? -9.82 18.266 11.641 1 50.28 96 VAL A C 1
ATOM 837 O O . VAL A 1 96 ? -9.656 19.125 12.5 1 50.28 96 VAL A O 1
ATOM 840 N N . ASN A 1 97 ? -8.922 17.734 10.992 1 51.38 97 ASN A N 1
ATOM 841 C CA . ASN A 1 97 ? -7.551 18.188 11.203 1 51.38 97 ASN A CA 1
ATOM 842 C C . ASN A 1 97 ? -7.387 19.672 10.836 1 51.38 97 ASN A C 1
ATOM 844 O O . ASN A 1 97 ? -6.699 20.406 11.531 1 51.38 97 ASN A O 1
ATOM 848 N N . VAL A 1 98 ? -7.98 20 9.773 1 49.38 98 VAL A N 1
ATOM 849 C CA . VAL A 1 98 ? -7.961 21.391 9.359 1 49.38 98 VAL A CA 1
ATOM 850 C C . VAL A 1 98 ? -8.68 22.25 10.406 1 49.38 98 VAL A C 1
ATOM 852 O O . VAL A 1 98 ? -8.195 23.328 10.773 1 49.38 98 VAL A O 1
ATOM 855 N N . ASN A 1 99 ? -9.797 21.688 10.805 1 47.94 99 ASN A N 1
ATOM 856 C CA . ASN A 1 99 ? -10.539 22.422 11.812 1 47.94 99 ASN A CA 1
ATOM 857 C C . ASN A 1 99 ? -9.781 22.484 13.141 1 47.94 99 ASN A C 1
ATOM 859 O O . ASN A 1 99 ? -9.773 23.516 13.805 1 47.94 99 ASN A O 1
ATOM 863 N N . THR A 1 100 ? -9.312 21.312 13.5 1 47.44 100 THR A N 1
ATOM 864 C CA . THR A 1 100 ? -8.516 21.266 14.719 1 47.44 100 THR A CA 1
ATOM 865 C C . THR A 1 100 ? -7.266 22.125 14.57 1 47.44 100 THR A C 1
ATOM 867 O O . THR A 1 100 ? -6.891 22.859 15.5 1 47.44 100 THR A O 1
ATOM 870 N N . ASN A 1 101 ? -6.719 21.953 13.523 1 48.5 101 ASN A N 1
ATOM 871 C CA . ASN A 1 101 ? -5.57 22.828 13.273 1 48.5 101 ASN A CA 1
ATOM 872 C C . ASN A 1 101 ? -5.98 24.297 13.227 1 48.5 101 ASN A C 1
ATOM 874 O O . ASN A 1 101 ? -5.273 25.156 13.75 1 48.5 101 ASN A O 1
ATOM 878 N N . ASN A 1 102 ? -7.059 24.422 12.555 1 48.84 102 ASN A N 1
ATOM 879 C CA . ASN A 1 102 ? -7.609 25.766 12.586 1 48.84 102 ASN A CA 1
ATOM 880 C C . ASN A 1 102 ? -8.062 26.156 13.992 1 48.84 102 ASN A C 1
ATOM 882 O O . ASN A 1 102 ? -7.906 27.297 14.406 1 48.84 102 ASN A O 1
ATOM 886 N N . GLY A 1 103 ? -8.648 25.141 14.594 1 43.62 103 GLY A N 1
ATOM 887 C CA . GLY A 1 103 ? -9.047 25.391 15.969 1 43.62 103 GLY A CA 1
ATOM 888 C C . GLY A 1 103 ? -7.871 25.609 16.906 1 43.62 103 GLY A C 1
ATOM 889 O O . GLY A 1 103 ? -7.891 26.516 17.734 1 43.62 103 GLY A O 1
ATOM 890 N N . ILE A 1 104 ? -6.996 24.656 16.797 1 43.91 104 ILE A N 1
ATOM 891 C CA . ILE A 1 104 ? -5.793 24.812 17.609 1 43.91 104 ILE A CA 1
ATOM 892 C C . ILE A 1 104 ? -5.102 26.125 17.266 1 43.91 104 ILE A C 1
ATOM 894 O O . ILE A 1 104 ? -4.625 26.828 18.156 1 43.91 104 ILE A O 1
ATOM 898 N N . GLU A 1 105 ? -5.16 26.359 15.969 1 44.84 105 GLU A N 1
ATOM 899 C CA . GLU A 1 105 ? -4.648 27.672 15.57 1 44.84 105 GLU A CA 1
ATOM 900 C C . GLU A 1 105 ? -5.512 28.797 16.125 1 44.84 105 GLU A C 1
ATOM 902 O O . GLU A 1 105 ? -4.992 29.812 16.578 1 44.84 105 GLU A O 1
ATOM 907 N N . ARG A 1 106 ? -6.793 28.562 16.141 1 43.25 106 ARG A N 1
ATOM 908 C CA . ARG A 1 106 ? -7.699 29.547 16.719 1 43.25 106 ARG A CA 1
ATOM 909 C C . ARG A 1 106 ? -7.516 29.625 18.234 1 43.25 106 ARG A C 1
ATOM 911 O O . ARG A 1 106 ? -7.523 30.719 18.812 1 43.25 106 ARG A O 1
ATOM 918 N N . GLN A 1 107 ? -7.43 28.547 18.828 1 42.31 107 GLN A N 1
ATOM 919 C CA . GLN A 1 107 ? -7.215 28.547 20.266 1 42.31 107 GLN A CA 1
ATOM 920 C C . GLN A 1 107 ? -5.883 29.203 20.625 1 42.31 107 GLN A C 1
ATOM 922 O O . GLN A 1 107 ? -5.797 29.969 21.594 1 42.31 107 GLN A O 1
ATOM 927 N N . ASN A 1 108 ? -4.91 28.859 19.922 1 42.47 108 ASN A N 1
ATOM 928 C CA . ASN A 1 108 ? -3.627 29.516 20.125 1 42.47 108 ASN A CA 1
ATOM 929 C C . ASN A 1 108 ? -3.727 31.016 19.875 1 42.47 108 ASN A C 1
ATOM 931 O O . ASN A 1 108 ? -3.102 31.812 20.578 1 42.47 108 ASN A O 1
ATOM 935 N N . GLU A 1 109 ? -4.555 31.297 18.938 1 44.53 109 GLU A N 1
ATOM 936 C CA . GLU A 1 109 ? -4.836 32.688 18.688 1 44.53 109 GLU A CA 1
ATOM 937 C C . GLU A 1 109 ? -5.59 33.312 19.859 1 44.53 109 GLU A C 1
ATOM 939 O O . GLU A 1 109 ? -5.312 34.469 20.25 1 44.53 109 GLU A O 1
ATOM 944 N N . SER A 1 110 ? -6.492 32.594 20.234 1 42.97 110 SER A N 1
ATOM 945 C CA . SER A 1 110 ? -7.277 33.094 21.359 1 42.97 110 SER A CA 1
ATOM 946 C C . SER A 1 110 ? -6.422 33.25 22.609 1 42.97 110 SER A C 1
ATOM 948 O O . SER A 1 110 ? -6.574 34.188 23.375 1 42.97 110 SER A O 1
ATOM 950 N N . LEU A 1 111 ? -5.566 32.312 22.859 1 41.69 111 LEU A N 1
ATOM 951 C CA . LEU A 1 111 ? -4.688 32.375 24.016 1 41.69 111 LEU A CA 1
ATOM 952 C C . LEU A 1 111 ? -3.656 33.469 23.875 1 41.69 111 LEU A C 1
ATOM 954 O O . LEU A 1 111 ? -3.314 34.156 24.859 1 41.69 111 LEU A O 1
ATOM 958 N N . LYS A 1 112 ? -3.283 33.625 22.688 1 41.84 112 LYS A N 1
ATOM 959 C CA . LYS A 1 112 ? -2.393 34.75 22.438 1 41.84 112 LYS A CA 1
ATOM 960 C C . LYS A 1 112 ? -3.104 36.062 22.703 1 41.84 112 LYS A C 1
ATOM 962 O O . LYS A 1 112 ? -2.51 37 23.25 1 41.84 112 LYS A O 1
ATOM 967 N N . TYR A 1 113 ? -4.355 36 22.422 1 41.19 113 TYR A N 1
ATOM 968 C CA . TYR A 1 113 ? -5.125 37.219 22.688 1 41.19 113 TYR A CA 1
ATOM 969 C C . TYR A 1 113 ? -5.281 37.438 24.188 1 41.19 113 TYR A C 1
ATOM 971 O O . TYR A 1 113 ? -5.211 38.562 24.672 1 41.19 113 TYR A O 1
ATOM 979 N N . GLN A 1 114 ? -5.496 36.438 24.875 1 41.62 114 GLN A N 1
ATOM 980 C CA . GLN A 1 114 ? -5.688 36.594 26.312 1 41.62 114 GLN A CA 1
ATOM 981 C C . GLN A 1 114 ? -4.387 37 27 1 41.62 114 GLN A C 1
ATOM 983 O O . GLN A 1 114 ? -4.387 37.812 27.906 1 41.62 114 GLN A O 1
ATOM 988 N N . TYR A 1 115 ? -3.311 36.375 26.531 1 40.66 115 TYR A N 1
ATOM 989 C CA . TYR A 1 115 ? -2.035 36.719 27.156 1 40.66 115 TYR A CA 1
ATOM 990 C C . TYR A 1 115 ? -1.627 38.156 26.828 1 40.66 115 TYR A C 1
ATOM 992 O O . TYR A 1 115 ? -1.025 38.844 27.672 1 40.66 115 TYR A O 1
ATOM 1000 N N . LEU A 1 116 ? -1.942 38.469 25.641 1 43.31 116 LEU A N 1
ATOM 1001 C CA . LEU A 1 116 ? -1.651 39.875 25.344 1 43.31 116 LEU A CA 1
ATOM 1002 C C . LEU A 1 116 ? -2.551 40.812 26.141 1 43.31 116 LEU A C 1
ATOM 1004 O O . LEU A 1 116 ? -2.15 41.906 26.484 1 43.3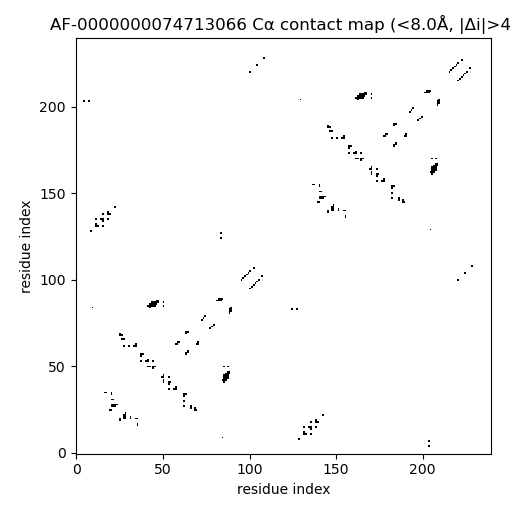1 116 LEU A O 1
ATOM 1008 N N . LYS A 1 117 ? -3.713 40.375 26.531 1 46.84 117 LYS A N 1
ATOM 1009 C CA . LYS A 1 117 ? -4.586 41.219 27.328 1 46.84 117 LYS A CA 1
ATOM 1010 C C . LYS A 1 117 ? -4.098 41.312 28.781 1 46.84 117 LYS A C 1
ATOM 1012 O O . LYS A 1 117 ? -4.191 42.344 29.406 1 46.84 117 LYS A O 1
ATOM 1017 N N . ASP A 1 118 ? -3.674 40.25 29.281 1 40.09 118 ASP A N 1
ATOM 1018 C CA . ASP A 1 118 ? -3.287 40.312 30.688 1 40.09 118 ASP A CA 1
ATOM 1019 C C . ASP A 1 118 ? -1.938 41 30.859 1 40.09 118 ASP A C 1
ATOM 1021 O O . ASP A 1 118 ? -1.587 41.406 31.953 1 40.09 118 ASP A O 1
ATOM 1025 N N . SER A 1 119 ? -1.19 40.969 29.781 1 39.25 119 SER A N 1
ATOM 1026 C CA . SER A 1 119 ? 0.084 41.625 30 1 39.25 119 SER A CA 1
ATOM 1027 C C . SER A 1 119 ? -0.072 43.156 29.875 1 39.25 119 SER A C 1
ATOM 1029 O O . SER A 1 119 ? 0.889 43.906 30.078 1 39.25 119 SER A O 1
ATOM 1031 N N . ASN A 1 120 ? -1.239 43.656 29.484 1 33.25 120 ASN A N 1
ATOM 1032 C CA . ASN A 1 120 ? -1.364 45.094 29.766 1 33.25 120 ASN A CA 1
ATOM 1033 C C . ASN A 1 120 ? -2.025 45.344 31.109 1 33.25 120 ASN A C 1
ATOM 1035 O O . ASN A 1 120 ? -2.99 44.656 31.469 1 33.25 120 ASN A O 1
ATOM 1039 N N . MET B 1 1 ? -3.348 11.438 14.766 1 38.38 1 MET B N 1
ATOM 1040 C CA . MET B 1 1 ? -4.027 10.922 13.578 1 38.38 1 MET B CA 1
ATOM 1041 C C . MET B 1 1 ? -3.031 10.648 12.453 1 38.38 1 MET B C 1
ATOM 1043 O O . MET B 1 1 ? -3.156 9.664 11.734 1 38.38 1 MET B O 1
ATOM 1047 N N . LEU B 1 2 ? -2.01 11.586 12.281 1 45.38 2 LEU B N 1
ATOM 1048 C CA . LEU B 1 2 ? -0.964 11.508 11.266 1 45.38 2 LEU B CA 1
ATOM 1049 C C . LEU B 1 2 ? -0.158 10.219 11.406 1 45.38 2 LEU B C 1
ATOM 1051 O O . LEU B 1 2 ? 0.104 9.531 10.422 1 45.38 2 LEU B O 1
ATOM 1055 N N . LYS B 1 3 ? -0.054 9.961 12.742 1 51.62 3 LYS B N 1
ATOM 1056 C CA . LYS B 1 3 ? 0.839 8.836 13.023 1 51.62 3 LYS B CA 1
ATOM 1057 C C . LYS B 1 3 ? 0.197 7.512 12.625 1 51.62 3 LYS B C 1
ATOM 1059 O O . LYS B 1 3 ? 0.86 6.645 12.055 1 51.62 3 LYS B O 1
ATOM 1064 N N . SER B 1 4 ? -1.105 7.312 12.992 1 50.97 4 SER B N 1
ATOM 1065 C CA . SER B 1 4 ? -1.792 6.051 12.727 1 50.97 4 SER B CA 1
ATOM 1066 C C . SER B 1 4 ? -1.933 5.801 11.227 1 50.97 4 SER B C 1
ATOM 1068 O O . SER B 1 4 ? -1.77 4.672 10.766 1 50.97 4 SER B O 1
ATOM 1070 N N . ASP B 1 5 ? -2.133 6.875 10.484 1 60.69 5 ASP B N 1
ATOM 1071 C CA . ASP B 1 5 ? -2.201 6.758 9.031 1 60.69 5 ASP B CA 1
ATOM 1072 C C . ASP B 1 5 ? -0.868 6.285 8.453 1 60.69 5 ASP B C 1
ATOM 1074 O O . ASP B 1 5 ? -0.839 5.469 7.531 1 60.69 5 ASP B O 1
ATOM 1078 N N . ASP B 1 6 ? 0.057 6.504 9.336 1 73.5 6 ASP B N 1
ATOM 1079 C CA . ASP B 1 6 ? 1.4 6.152 8.891 1 73.5 6 ASP B CA 1
ATOM 1080 C C . ASP B 1 6 ? 1.654 4.652 9.047 1 73.5 6 ASP B C 1
ATOM 1082 O O . ASP B 1 6 ? 2.213 4.016 8.148 1 73.5 6 ASP B O 1
ATOM 1086 N N . ARG B 1 7 ? 1.037 4.152 10.148 1 82.75 7 ARG B N 1
ATOM 1087 C CA . ARG B 1 7 ? 1.263 2.727 10.383 1 82.75 7 ARG B CA 1
ATOM 1088 C C . ARG B 1 7 ? 0.568 1.883 9.312 1 82.75 7 ARG B C 1
ATOM 1090 O O . ARG B 1 7 ? 1.145 0.92 8.805 1 82.75 7 ARG B O 1
ATOM 1097 N N . PHE B 1 8 ? -0.579 2.227 8.992 1 85.56 8 PHE B N 1
ATOM 1098 C CA . PHE B 1 8 ? -1.356 1.502 7.996 1 85.56 8 PHE B CA 1
ATOM 1099 C C . PHE B 1 8 ? -0.689 1.58 6.629 1 85.56 8 PHE B C 1
ATOM 1101 O O . PHE B 1 8 ? -0.584 0.574 5.926 1 85.56 8 PHE B O 1
ATOM 1108 N N . VAL B 1 9 ? -0.194 2.699 6.312 1 87.31 9 VAL B N 1
ATOM 1109 C CA . VAL B 1 9 ? 0.455 2.904 5.02 1 87.31 9 VAL B CA 1
ATOM 1110 C C . VAL B 1 9 ? 1.738 2.082 4.949 1 87.31 9 VAL B C 1
ATOM 1112 O O . VAL B 1 9 ? 2.025 1.454 3.93 1 87.31 9 VAL B O 1
ATOM 1115 N N . ARG B 1 10 ? 2.426 2.057 6.066 1 89.19 10 ARG B N 1
ATOM 1116 C CA . ARG B 1 10 ? 3.643 1.254 6.129 1 89.19 10 ARG B CA 1
ATOM 1117 C C . ARG B 1 10 ? 3.324 -0.234 6.016 1 89.19 10 ARG B C 1
ATOM 1119 O O . ARG B 1 10 ? 4.02 -0.971 5.312 1 89.19 10 ARG B O 1
ATOM 1126 N N . GLN B 1 11 ? 2.309 -0.614 6.648 1 91.12 11 GLN B N 1
ATOM 1127 C CA . GLN B 1 11 ? 1.904 -2.014 6.586 1 91.12 11 GLN B CA 1
ATOM 1128 C C . GLN B 1 11 ? 1.464 -2.396 5.176 1 91.12 11 GLN B C 1
ATOM 1130 O O . GLN B 1 11 ? 1.748 -3.502 4.711 1 91.12 11 GLN B O 1
ATOM 1135 N N . ASN B 1 12 ? 0.799 -1.504 4.547 1 91.5 12 ASN B N 1
ATOM 1136 C CA . ASN B 1 12 ? 0.386 -1.749 3.17 1 91.5 12 ASN B CA 1
ATOM 1137 C C . ASN B 1 12 ? 1.589 -1.889 2.242 1 91.5 12 ASN B C 1
ATOM 1139 O O . ASN B 1 12 ? 1.615 -2.77 1.381 1 91.5 12 ASN B O 1
ATOM 1143 N N . ARG B 1 13 ? 2.564 -1.028 2.443 1 93.69 13 ARG B N 1
ATOM 1144 C CA . ARG B 1 13 ? 3.793 -1.125 1.661 1 93.69 13 ARG B CA 1
ATOM 1145 C C . ARG B 1 13 ? 4.461 -2.482 1.855 1 93.69 13 ARG B C 1
ATOM 1147 O O . ARG B 1 13 ? 4.84 -3.141 0.884 1 93.69 13 ARG B O 1
ATOM 1154 N N . GLU B 1 14 ? 4.523 -2.908 3.098 1 94.94 14 GLU B N 1
ATOM 1155 C CA . GLU B 1 14 ? 5.141 -4.195 3.414 1 94.94 14 GLU B CA 1
ATOM 1156 C C . GLU B 1 14 ? 4.406 -5.344 2.727 1 94.94 14 GLU B C 1
ATOM 1158 O O . GLU B 1 14 ? 5.035 -6.234 2.154 1 94.94 14 GLU B O 1
ATOM 1163 N N . GLN B 1 15 ? 3.17 -5.281 2.82 1 93.12 15 GLN B N 1
ATOM 1164 C CA . GLN B 1 15 ? 2.373 -6.332 2.201 1 93.12 15 GLN B CA 1
ATOM 1165 C C . GLN B 1 15 ? 2.539 -6.328 0.684 1 93.12 15 GLN B C 1
ATOM 1167 O O . GLN B 1 15 ? 2.619 -7.391 0.06 1 93.12 15 GLN B O 1
ATOM 1172 N N . CYS B 1 16 ? 2.514 -5.184 0.096 1 95.56 16 CYS B N 1
ATOM 1173 C CA . CYS B 1 16 ? 2.707 -5.066 -1.345 1 95.56 16 CYS B CA 1
ATOM 1174 C C . CYS B 1 16 ? 4.051 -5.652 -1.764 1 95.56 16 CYS B C 1
ATOM 1176 O O . CYS B 1 16 ? 4.133 -6.383 -2.754 1 95.56 16 CYS B O 1
ATOM 1178 N N . TRP B 1 17 ? 5.098 -5.348 -1.011 1 97.06 17 TRP B N 1
ATOM 1179 C CA . TRP B 1 17 ? 6.418 -5.891 -1.296 1 97.06 17 TRP B CA 1
ATOM 1180 C C . TRP B 1 17 ? 6.418 -7.41 -1.177 1 97.06 17 TRP B C 1
ATOM 1182 O O . TRP B 1 17 ? 6.918 -8.109 -2.062 1 97.06 17 TRP B O 1
ATOM 1192 N N . GLU B 1 18 ? 5.793 -7.883 -0.156 1 95.12 18 GLU B N 1
ATOM 1193 C CA . GLU B 1 18 ? 5.746 -9.328 0.062 1 95.12 18 GLU B CA 1
ATOM 1194 C C . GLU B 1 18 ? 5.035 -10.031 -1.088 1 95.12 18 GLU B C 1
ATOM 1196 O O . GLU B 1 18 ? 5.527 -11.039 -1.601 1 95.12 18 GLU B O 1
ATOM 1201 N N . HIS B 1 19 ? 3.943 -9.477 -1.478 1 93.62 19 HIS B N 1
ATOM 1202 C CA . HIS B 1 19 ? 3.193 -10.094 -2.564 1 93.62 19 HIS B CA 1
ATOM 1203 C C . HIS B 1 19 ? 4.004 -10.102 -3.857 1 93.62 19 HIS B C 1
ATOM 1205 O O . HIS B 1 19 ? 4.031 -11.109 -4.566 1 93.62 19 HIS B O 1
ATOM 1211 N N . TRP B 1 20 ? 4.617 -9.031 -4.098 1 95.12 20 TRP B N 1
ATOM 1212 C CA . TRP B 1 20 ? 5.395 -8.961 -5.328 1 95.12 20 TRP B CA 1
ATOM 1213 C C . TRP B 1 20 ? 6.57 -9.93 -5.289 1 95.12 20 TRP B C 1
ATOM 1215 O O . TRP B 1 20 ? 6.852 -10.617 -6.277 1 95.12 20 TRP B O 1
ATOM 1225 N N . LEU B 1 21 ? 7.215 -10.023 -4.215 1 95.62 21 LEU B N 1
ATOM 1226 C CA . LEU B 1 21 ? 8.406 -10.852 -4.066 1 95.62 21 LEU B CA 1
ATOM 1227 C C . LEU B 1 21 ? 8.047 -12.336 -4.109 1 95.62 21 LEU B C 1
ATOM 1229 O O . LEU B 1 21 ? 8.883 -13.172 -4.453 1 95.62 21 LEU B O 1
ATOM 1233 N N . HIS B 1 22 ? 6.859 -12.633 -3.795 1 92.56 22 HIS B N 1
ATOM 1234 C CA . HIS B 1 22 ? 6.441 -14.023 -3.732 1 92.56 22 HIS B CA 1
ATOM 1235 C C . HIS B 1 22 ? 5.98 -14.523 -5.098 1 92.56 22 HIS B C 1
ATOM 1237 O O . HIS B 1 22 ? 5.832 -15.734 -5.309 1 92.56 22 HIS B O 1
ATOM 1243 N N . LYS B 1 23 ? 5.715 -13.664 -5.977 1 91.5 23 LYS B N 1
ATOM 1244 C CA . LYS B 1 23 ? 5.344 -14.094 -7.324 1 91.5 23 LYS B CA 1
ATOM 1245 C C . LYS B 1 23 ? 6.488 -14.844 -7.996 1 91.5 23 LYS B C 1
ATOM 1247 O O . LYS B 1 23 ? 7.574 -14.297 -8.188 1 91.5 23 LYS B O 1
ATOM 1252 N N . SER B 1 24 ? 6.23 -16.062 -8.383 1 89.56 24 SER B N 1
ATOM 1253 C CA . SER B 1 24 ? 7.258 -16.922 -8.945 1 89.56 24 SER B CA 1
ATOM 1254 C C . SER B 1 24 ? 7.836 -16.328 -10.234 1 89.56 24 SER B C 1
ATOM 1256 O O . SER B 1 24 ? 9.031 -16.484 -10.508 1 89.56 24 SER B O 1
ATOM 1258 N N . ASP B 1 25 ? 7.043 -15.633 -10.945 1 91 25 ASP B N 1
ATOM 1259 C CA . ASP B 1 25 ? 7.445 -15.07 -12.234 1 91 25 ASP B CA 1
ATOM 1260 C C . ASP B 1 25 ? 8.5 -13.977 -12.047 1 91 25 ASP B C 1
ATOM 1262 O O . ASP B 1 25 ? 9.172 -13.586 -13 1 91 25 ASP B O 1
ATOM 1266 N N . ASN B 1 26 ? 8.703 -13.586 -10.805 1 93.56 26 ASN B N 1
ATOM 1267 C CA . ASN B 1 26 ? 9.633 -12.484 -10.57 1 93.56 26 ASN B CA 1
ATOM 1268 C C . ASN B 1 26 ? 11.039 -12.992 -10.273 1 93.56 26 ASN B C 1
ATOM 1270 O O . ASN B 1 26 ? 11.977 -12.203 -10.172 1 93.56 26 ASN B O 1
ATOM 1274 N N . GLY B 1 27 ? 11.234 -14.219 -10.125 1 93.44 27 GLY B N 1
ATOM 1275 C CA . GLY B 1 27 ? 12.547 -14.844 -10.172 1 93.44 27 GLY B CA 1
ATOM 1276 C C . GLY B 1 27 ? 13.312 -14.719 -8.859 1 93.44 27 GLY B C 1
ATOM 1277 O O . GLY B 1 27 ? 14.547 -14.703 -8.852 1 93.44 27 GLY B O 1
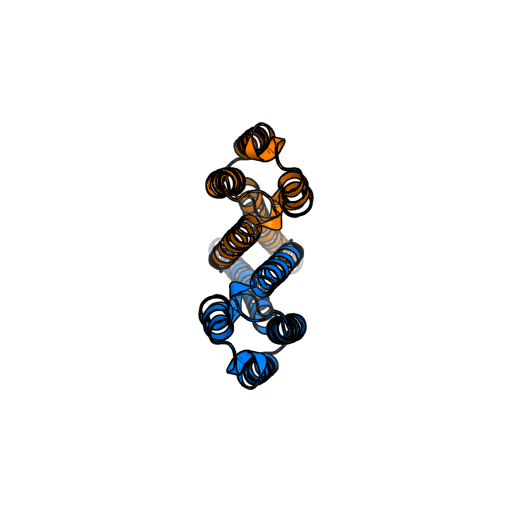ATOM 1278 N N . LEU B 1 28 ? 12.531 -14.547 -7.723 1 95.06 28 LEU B N 1
ATOM 1279 C CA . LEU B 1 28 ? 13.203 -14.352 -6.441 1 95.06 28 LEU B CA 1
ATOM 1280 C C . LEU B 1 28 ? 12.93 -15.523 -5.508 1 95.06 28 LEU B C 1
ATOM 1282 O O . LEU B 1 28 ? 13.078 -15.398 -4.289 1 95.06 28 LEU B O 1
ATOM 1286 N N . ASN B 1 29 ? 12.594 -16.609 -5.957 1 88.5 29 ASN B N 1
ATOM 1287 C CA . ASN B 1 29 ? 12.117 -17.75 -5.172 1 88.5 29 ASN B CA 1
ATOM 1288 C C . ASN B 1 29 ? 13.078 -18.094 -4.039 1 88.5 29 ASN B C 1
ATOM 1290 O O . ASN B 1 29 ? 12.648 -18.391 -2.922 1 88.5 29 ASN B O 1
ATOM 1294 N N . ASN B 1 30 ? 14.344 -18.031 -4.168 1 90.56 30 ASN B N 1
ATOM 1295 C CA . ASN B 1 30 ? 15.289 -18.406 -3.125 1 90.56 30 ASN B CA 1
ATOM 1296 C C . ASN B 1 30 ? 15.945 -17.188 -2.492 1 90.56 30 ASN B C 1
ATOM 1298 O O . ASN B 1 30 ? 16.844 -17.328 -1.657 1 90.56 30 ASN B O 1
ATOM 1302 N N . LYS B 1 31 ? 15.492 -16 -2.797 1 95.69 31 LYS B N 1
ATOM 1303 C CA . LYS B 1 31 ? 16.172 -14.797 -2.328 1 95.69 31 LYS B CA 1
ATOM 1304 C C . LYS B 1 31 ? 15.156 -13.758 -1.849 1 95.69 31 LYS B C 1
ATOM 1306 O O . LYS B 1 31 ? 15.484 -12.578 -1.721 1 95.69 31 LYS B O 1
ATOM 1311 N N . ARG B 1 32 ? 13.961 -14.203 -1.632 1 95.5 32 ARG B N 1
ATOM 1312 C CA . ARG B 1 32 ? 12.875 -13.289 -1.289 1 95.5 32 ARG B CA 1
ATOM 1313 C C . ARG B 1 32 ? 13.156 -12.586 0.032 1 95.5 32 ARG B C 1
ATOM 1315 O O . ARG B 1 32 ? 12.992 -11.367 0.135 1 95.5 32 ARG B O 1
ATOM 1322 N N . ASP B 1 33 ? 13.578 -13.367 1.037 1 96.38 33 ASP B N 1
ATOM 1323 C CA . ASP B 1 33 ? 13.812 -12.805 2.363 1 96.38 33 ASP B CA 1
ATOM 1324 C C . ASP B 1 33 ? 14.961 -11.797 2.338 1 96.38 33 ASP B C 1
ATOM 1326 O O . ASP B 1 33 ? 14.891 -10.75 2.984 1 96.38 33 ASP B O 1
ATOM 1330 N N . GLU B 1 34 ? 15.953 -12.18 1.644 1 97.69 34 GLU B N 1
ATOM 1331 C CA . GLU B 1 34 ? 17.078 -11.273 1.498 1 97.69 34 GLU B CA 1
ATOM 1332 C C . GLU B 1 34 ? 16.656 -9.977 0.806 1 97.69 34 GLU B C 1
ATOM 1334 O O . GLU B 1 34 ? 17.016 -8.883 1.261 1 97.69 34 GLU B O 1
ATOM 1339 N N . ALA B 1 35 ? 15.945 -10.078 -0.29 1 98.44 35 ALA B N 1
ATOM 1340 C CA . ALA B 1 35 ? 15.453 -8.906 -1.013 1 98.44 35 ALA B CA 1
ATOM 1341 C C . ALA B 1 35 ? 14.594 -8.023 -0.112 1 98.44 35 ALA B C 1
ATOM 1343 O O . ALA B 1 35 ? 14.781 -6.809 -0.055 1 98.44 35 ALA B O 1
ATOM 1344 N N . LEU B 1 36 ? 13.711 -8.688 0.626 1 98.25 36 LEU B N 1
ATOM 1345 C CA . LEU B 1 36 ? 12.805 -7.953 1.505 1 98.25 36 LEU B CA 1
ATOM 1346 C C . LEU B 1 36 ? 13.586 -7.184 2.568 1 98.25 36 LEU B C 1
ATOM 1348 O O . LEU B 1 36 ? 13.258 -6.035 2.873 1 98.25 36 LEU B O 1
ATOM 1352 N N . LEU B 1 37 ? 14.602 -7.785 3.082 1 98.38 37 LEU B N 1
ATOM 1353 C CA . LEU B 1 37 ? 15.438 -7.148 4.102 1 98.38 37 LEU B CA 1
ATOM 1354 C C . LEU B 1 37 ? 16.109 -5.895 3.549 1 98.38 37 LEU B C 1
ATOM 1356 O O . LEU B 1 37 ? 16.125 -4.855 4.211 1 98.38 37 LEU B O 1
ATOM 1360 N N . LEU B 1 38 ? 16.625 -6.004 2.4 1 98.69 38 LEU B N 1
ATOM 1361 C CA . LEU B 1 38 ? 17.297 -4.875 1.772 1 98.69 38 LEU B CA 1
ATOM 1362 C C . LEU B 1 38 ? 16.312 -3.738 1.5 1 98.69 38 LEU B C 1
ATOM 1364 O O . LEU B 1 38 ? 16.641 -2.568 1.725 1 98.69 38 LEU B O 1
ATOM 1368 N N . LEU B 1 39 ? 15.094 -4.062 1.046 1 98.62 39 LEU B N 1
ATOM 1369 C CA . LEU B 1 39 ? 14.062 -3.057 0.809 1 98.62 39 LEU B CA 1
ATOM 1370 C C . LEU B 1 39 ? 13.648 -2.387 2.113 1 98.62 39 LEU B C 1
ATOM 1372 O O . LEU B 1 39 ? 13.492 -1.163 2.166 1 98.62 39 LEU B O 1
ATOM 1376 N N . ARG B 1 40 ? 13.531 -3.164 3.139 1 98.44 40 ARG B N 1
ATOM 1377 C CA . ARG B 1 40 ? 13.156 -2.645 4.449 1 98.44 40 ARG B CA 1
ATOM 1378 C C . ARG B 1 40 ? 14.227 -1.696 4.984 1 98.44 40 ARG B C 1
ATOM 1380 O O . ARG B 1 40 ? 13.906 -0.678 5.602 1 98.44 40 ARG B O 1
ATOM 1387 N N . ASN B 1 41 ? 15.5 -2.055 4.754 1 98.62 41 ASN B N 1
ATOM 1388 C CA . ASN B 1 41 ? 16.594 -1.175 5.18 1 98.62 41 ASN B CA 1
ATOM 1389 C C . ASN B 1 41 ? 16.484 0.2 4.523 1 98.62 41 ASN B C 1
ATOM 1391 O O . ASN B 1 41 ? 16.719 1.221 5.176 1 98.62 41 ASN B O 1
ATOM 1395 N N . VAL B 1 42 ? 16.125 0.197 3.309 1 98.56 42 VAL B N 1
ATOM 1396 C CA . VAL B 1 42 ? 15.93 1.462 2.605 1 98.56 42 VAL B CA 1
ATOM 1397 C C . VAL B 1 42 ? 14.789 2.242 3.246 1 98.56 42 VAL B C 1
ATOM 1399 O O . VAL B 1 42 ? 14.938 3.42 3.578 1 98.56 42 VAL B O 1
ATOM 1402 N N . ALA B 1 43 ? 13.672 1.555 3.506 1 97.12 43 ALA B N 1
ATOM 1403 C CA . ALA B 1 43 ? 12.484 2.195 4.059 1 97.12 43 ALA B CA 1
ATOM 1404 C C . ALA B 1 43 ? 12.758 2.768 5.445 1 97.12 43 ALA B C 1
ATOM 1406 O O . ALA B 1 43 ? 12.273 3.848 5.785 1 97.12 43 ALA B O 1
ATOM 1407 N N . LYS B 1 44 ? 13.562 2.1 6.168 1 96.12 44 LYS B N 1
ATOM 1408 C CA . LYS B 1 44 ? 13.742 2.416 7.582 1 96.12 44 LYS B CA 1
ATOM 1409 C C . LYS B 1 44 ? 14.875 3.416 7.785 1 96.12 44 LYS B C 1
ATOM 1411 O O . LYS B 1 44 ? 15.172 3.803 8.914 1 96.12 44 LYS B O 1
ATOM 1416 N N . SER B 1 45 ? 15.539 3.824 6.719 1 96.5 45 SER B N 1
ATOM 1417 C CA . SER B 1 45 ? 16.625 4.797 6.82 1 96.5 45 SER B CA 1
ATOM 1418 C C . SER B 1 45 ? 16.172 6.047 7.57 1 96.5 45 SER B C 1
ATOM 1420 O O . SER B 1 45 ? 15.195 6.691 7.184 1 96.5 45 SER B O 1
ATOM 1422 N N . VAL B 1 46 ? 16.938 6.453 8.531 1 92.81 46 VAL B N 1
ATOM 1423 C CA . VAL B 1 46 ? 16.484 7.512 9.422 1 92.81 46 VAL B CA 1
ATOM 1424 C C . VAL B 1 46 ? 17.047 8.859 8.961 1 92.81 46 VAL B C 1
ATOM 1426 O O . VAL B 1 46 ? 16.516 9.914 9.336 1 92.81 46 VAL B O 1
ATOM 1429 N N . THR B 1 47 ? 18.172 8.797 8.258 1 94 47 THR B N 1
ATOM 1430 C CA . THR B 1 47 ? 18.766 10.008 7.695 1 94 47 THR B CA 1
ATOM 1431 C C . THR B 1 47 ? 18.938 9.875 6.188 1 94 47 THR B C 1
ATOM 1433 O O . THR B 1 47 ? 18.906 8.766 5.645 1 94 47 THR B O 1
ATOM 1436 N N . ALA B 1 48 ? 19.094 10.984 5.566 1 94 48 ALA B N 1
ATOM 1437 C CA . ALA B 1 48 ? 19.391 10.969 4.133 1 94 48 ALA B CA 1
ATOM 1438 C C . ALA B 1 48 ? 20.656 10.188 3.832 1 94 48 ALA B C 1
ATOM 1440 O O . ALA B 1 48 ? 20.719 9.438 2.85 1 94 48 ALA B O 1
ATOM 1441 N N . ASP B 1 49 ? 21.609 10.352 4.684 1 97.06 49 ASP B N 1
ATOM 1442 C CA . ASP B 1 49 ? 22.875 9.641 4.492 1 97.06 49 ASP B CA 1
ATOM 1443 C C . ASP B 1 49 ? 22.672 8.133 4.582 1 97.06 49 ASP B C 1
ATOM 1445 O O . ASP B 1 49 ? 23.156 7.387 3.729 1 97.06 49 ASP B O 1
ATOM 1449 N N . THR B 1 50 ? 21.953 7.719 5.602 1 97.38 50 THR B N 1
ATOM 1450 C CA . THR B 1 50 ? 21.688 6.293 5.758 1 97.38 50 THR B CA 1
ATOM 1451 C C . THR B 1 50 ? 20.844 5.766 4.605 1 97.38 50 THR B C 1
ATOM 1453 O O . THR B 1 50 ? 21.016 4.621 4.176 1 97.38 50 THR B O 1
ATOM 1456 N N . TYR B 1 51 ? 19.984 6.59 4.086 1 97.75 51 TYR B N 1
ATOM 1457 C CA . TYR B 1 51 ? 19.203 6.23 2.908 1 97.75 51 TYR B CA 1
ATOM 1458 C C . TYR B 1 51 ? 20.109 5.938 1.719 1 97.75 51 TYR B C 1
ATOM 1460 O O . TYR B 1 51 ? 19.984 4.891 1.08 1 97.75 51 TYR B O 1
ATOM 1468 N N . HIS B 1 52 ? 21.016 6.82 1.452 1 98.19 52 HIS B N 1
ATOM 1469 C CA . HIS B 1 52 ? 21.906 6.645 0.309 1 98.19 52 HIS B CA 1
ATOM 1470 C C . HIS B 1 52 ? 22.797 5.418 0.486 1 98.19 52 HIS B C 1
ATOM 1472 O O . HIS B 1 52 ? 23.047 4.688 -0.475 1 98.19 52 HIS B O 1
ATOM 1478 N N . GLU B 1 53 ? 23.203 5.227 1.669 1 98.62 53 GLU B N 1
ATOM 1479 C CA . GLU B 1 53 ? 24 4.035 1.968 1 98.62 53 GLU B CA 1
ATOM 1480 C C . GLU B 1 53 ? 23.203 2.762 1.719 1 98.62 53 GLU B C 1
ATOM 1482 O O . GLU B 1 53 ? 23.688 1.822 1.093 1 98.62 53 GLU B O 1
ATOM 1487 N N . ASN B 1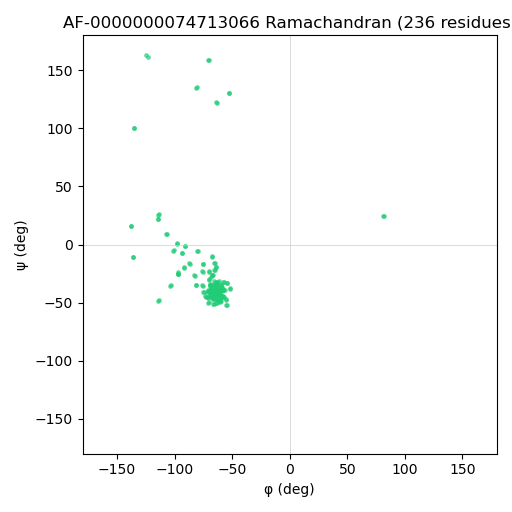 54 ? 21.969 2.717 2.17 1 98.75 54 ASN B N 1
ATOM 1488 C CA . ASN B 1 54 ? 21.125 1.531 2.035 1 98.75 54 ASN B CA 1
ATOM 1489 C C . ASN B 1 54 ? 20.734 1.284 0.582 1 98.75 54 ASN B C 1
ATOM 1491 O O . ASN B 1 54 ? 20.641 0.135 0.149 1 98.75 54 ASN B O 1
ATOM 1495 N N . VAL B 1 55 ? 20.547 2.346 -0.132 1 98.81 55 VAL B N 1
ATOM 1496 C CA . VAL B 1 55 ? 20.266 2.195 -1.558 1 98.81 55 VAL B CA 1
ATOM 1497 C C . VAL B 1 55 ? 21.5 1.613 -2.26 1 98.81 55 VAL B C 1
ATOM 1499 O O . VAL B 1 55 ? 21.375 0.735 -3.115 1 98.81 55 VAL B O 1
ATOM 1502 N N . THR B 1 56 ? 22.656 2.137 -1.867 1 98.81 56 THR B N 1
ATOM 1503 C CA . THR B 1 56 ? 23.875 1.605 -2.438 1 98.81 56 THR B CA 1
ATOM 1504 C C . THR B 1 56 ? 24.031 0.123 -2.111 1 98.81 56 THR B C 1
ATOM 1506 O O . THR B 1 56 ? 24.359 -0.681 -2.986 1 98.81 56 THR B O 1
ATOM 1509 N N . LEU B 1 57 ? 23.766 -0.268 -0.943 1 98.75 57 LEU B N 1
ATOM 1510 C CA . LEU B 1 57 ? 23.828 -1.665 -0.527 1 98.75 57 LEU B CA 1
ATOM 1511 C C . LEU B 1 57 ? 22.844 -2.516 -1.322 1 98.75 57 LEU B C 1
ATOM 1513 O O . LEU B 1 57 ? 23.188 -3.619 -1.759 1 98.75 57 LEU B O 1
ATOM 1517 N N . LEU B 1 58 ? 21.688 -2.029 -1.527 1 98.75 58 LEU B N 1
ATOM 1518 C CA . LEU B 1 58 ? 20.688 -2.715 -2.338 1 98.75 58 LEU B CA 1
ATOM 1519 C C . LEU B 1 58 ? 21.188 -2.916 -3.764 1 98.75 58 LEU B C 1
ATOM 1521 O O . LEU B 1 58 ? 21.203 -4.043 -4.27 1 98.75 58 LEU B O 1
ATOM 1525 N N . LYS B 1 59 ? 21.703 -1.83 -4.301 1 98.62 59 LYS B N 1
ATOM 1526 C CA . LYS B 1 59 ? 22.047 -1.841 -5.719 1 98.62 59 LYS B CA 1
ATOM 1527 C C . LYS B 1 59 ? 23.328 -2.619 -5.969 1 98.62 59 LYS B C 1
ATOM 1529 O O . LYS B 1 59 ? 23.625 -3.016 -7.098 1 98.62 59 LYS B O 1
ATOM 1534 N N . THR B 1 60 ? 24.141 -2.891 -4.98 1 98.56 60 THR B N 1
ATOM 1535 C CA . THR B 1 60 ? 25.375 -3.645 -5.129 1 98.56 60 THR B CA 1
ATOM 1536 C C . THR B 1 60 ? 25.188 -5.09 -4.676 1 98.56 60 THR B C 1
ATOM 1538 O O . THR B 1 60 ? 26.094 -5.914 -4.824 1 98.56 60 THR B O 1
ATOM 1541 N N . SER B 1 61 ? 24.062 -5.441 -4.148 1 98.25 61 SER B N 1
ATOM 1542 C CA . SER B 1 61 ? 23.797 -6.801 -3.688 1 98.25 61 SER B CA 1
ATOM 1543 C C . SER B 1 61 ? 23.641 -7.762 -4.859 1 98.25 61 SER B C 1
ATOM 1545 O O . SER B 1 61 ? 23.266 -7.352 -5.957 1 98.25 61 SER B O 1
ATOM 1547 N N . GLU B 1 62 ? 23.828 -8.961 -4.609 1 97.69 62 GLU B N 1
ATOM 1548 C CA . GLU B 1 62 ? 23.672 -9.992 -5.625 1 97.69 62 GLU B CA 1
ATOM 1549 C C . GLU B 1 62 ? 22.219 -10.125 -6.074 1 97.69 62 GLU B C 1
ATOM 1551 O O . GLU B 1 62 ? 21.953 -10.273 -7.266 1 97.69 62 GLU B O 1
ATOM 1556 N N . VAL B 1 63 ? 21.297 -10.023 -5.191 1 97.81 63 VAL B N 1
ATOM 1557 C CA . VAL B 1 63 ? 19.875 -10.195 -5.484 1 97.81 63 VAL B CA 1
ATOM 1558 C C . VAL B 1 63 ? 19.406 -9.094 -6.445 1 97.81 63 VAL B C 1
ATOM 1560 O O . VAL B 1 63 ? 18.594 -9.344 -7.332 1 97.81 63 VAL B O 1
ATOM 1563 N N . TRP B 1 64 ? 19.875 -7.961 -6.254 1 98.12 64 TRP B N 1
ATOM 1564 C CA . TRP B 1 64 ? 19.562 -6.836 -7.125 1 98.12 64 TRP B CA 1
ATOM 1565 C C . TRP B 1 64 ? 20.203 -7.008 -8.492 1 98.12 64 TRP B C 1
ATOM 1567 O O . TRP B 1 64 ? 19.531 -6.945 -9.523 1 98.12 64 TRP B O 1
ATOM 1577 N N . LEU B 1 65 ? 21.5 -7.309 -8.469 1 98.12 65 LEU B N 1
ATOM 1578 C CA . LEU B 1 65 ? 22.297 -7.355 -9.703 1 98.12 65 LEU B CA 1
ATOM 1579 C C . LEU B 1 65 ? 21.844 -8.508 -10.586 1 98.12 65 LEU B C 1
ATOM 1581 O O . LEU B 1 65 ? 21.891 -8.414 -11.82 1 98.12 65 LEU B O 1
ATOM 1585 N N . SER B 1 66 ? 21.312 -9.5 -10.055 1 96.94 66 SER B N 1
ATOM 1586 C CA . SER B 1 66 ? 20.984 -10.703 -10.812 1 96.94 66 SER B CA 1
ATOM 1587 C C . SER B 1 66 ? 19.516 -10.711 -11.219 1 96.94 66 SER B C 1
ATOM 1589 O O . SER B 1 66 ? 19.047 -11.656 -11.875 1 96.94 66 SER B O 1
ATOM 1591 N N . ASN B 1 67 ? 18.703 -9.688 -10.898 1 97.94 67 ASN B N 1
ATOM 1592 C CA . ASN B 1 67 ? 17.266 -9.719 -11.148 1 97.94 67 ASN B CA 1
ATOM 1593 C C . ASN B 1 67 ? 16.766 -8.414 -11.75 1 97.94 67 ASN B C 1
ATOM 1595 O O . ASN B 1 67 ? 16.453 -7.469 -11.023 1 97.94 67 ASN B O 1
ATOM 1599 N N . HIS B 1 68 ? 16.594 -8.469 -12.984 1 97.5 68 HIS B N 1
ATOM 1600 C CA . HIS B 1 68 ? 16.188 -7.273 -13.711 1 97.5 68 HIS B CA 1
ATOM 1601 C C . HIS B 1 68 ? 14.75 -6.887 -13.367 1 97.5 68 HIS B C 1
ATOM 1603 O O . HIS B 1 68 ? 14.406 -5.699 -13.352 1 97.5 68 HIS B O 1
ATOM 1609 N N . HIS B 1 69 ? 13.914 -7.832 -13.047 1 97.44 69 HIS B N 1
ATOM 1610 C CA . HIS B 1 69 ? 12.547 -7.531 -12.648 1 97.44 69 HIS B CA 1
ATOM 1611 C C . HIS B 1 69 ? 12.516 -6.715 -11.359 1 97.44 69 HIS B C 1
ATOM 1613 O O . HIS B 1 69 ? 11.766 -5.742 -11.258 1 97.44 69 HIS B O 1
ATOM 1619 N N . LEU B 1 70 ? 13.352 -7.125 -10.453 1 98.06 70 LEU B N 1
ATOM 1620 C CA . LEU B 1 70 ? 13.438 -6.398 -9.195 1 98.06 70 LEU B CA 1
ATOM 1621 C C . LEU B 1 70 ? 13.961 -4.98 -9.414 1 98.06 70 LEU B C 1
ATOM 1623 O O . LEU B 1 70 ? 13.414 -4.02 -8.875 1 98.06 70 LEU B O 1
ATOM 1627 N N . GLN B 1 71 ? 15 -4.859 -10.188 1 98.56 71 GLN B N 1
ATOM 1628 C CA . GLN B 1 71 ? 15.578 -3.553 -10.492 1 98.56 71 GLN B CA 1
ATOM 1629 C C . GLN B 1 71 ? 14.523 -2.609 -11.07 1 98.56 71 GLN B C 1
ATOM 1631 O O . GLN B 1 71 ? 14.312 -1.512 -10.547 1 98.56 71 GLN B O 1
ATOM 1636 N N . ASN B 1 72 ? 13.875 -3.066 -12.039 1 98.25 72 ASN B N 1
ATOM 1637 C CA . ASN B 1 72 ? 12.906 -2.238 -12.75 1 98.25 72 ASN B CA 1
ATOM 1638 C C . ASN B 1 72 ? 11.711 -1.88 -11.875 1 98.25 72 ASN B C 1
ATOM 1640 O O . ASN B 1 72 ? 11.289 -0.723 -11.836 1 98.25 72 ASN B O 1
ATOM 1644 N N . TRP B 1 73 ? 11.211 -2.83 -11.172 1 97.12 73 TRP B N 1
ATOM 1645 C CA . TRP B 1 73 ? 10.039 -2.643 -10.328 1 97.12 73 TRP B CA 1
ATOM 1646 C C . TRP B 1 73 ? 10.32 -1.642 -9.211 1 97.12 73 TRP B C 1
ATOM 1648 O O . TRP B 1 73 ? 9.57 -0.684 -9.023 1 97.12 73 TRP B O 1
ATOM 1658 N N . PHE B 1 74 ? 11.422 -1.87 -8.523 1 98.38 74 PHE B N 1
ATOM 1659 C CA . PHE B 1 74 ? 11.664 -1.051 -7.34 1 98.38 74 PHE B CA 1
ATOM 1660 C C . PHE B 1 74 ? 12.133 0.345 -7.738 1 98.38 74 PHE B C 1
ATOM 1662 O O . PHE B 1 74 ? 11.789 1.33 -7.078 1 98.38 74 PHE B O 1
ATOM 1669 N N . GLU B 1 75 ? 12.891 0.457 -8.789 1 98.19 75 GLU B N 1
ATOM 1670 C CA . GLU B 1 75 ? 13.336 1.767 -9.258 1 98.19 75 GLU B CA 1
ATOM 1671 C C . GLU B 1 75 ? 12.148 2.609 -9.734 1 98.19 75 GLU B C 1
ATOM 1673 O O . GLU B 1 75 ? 12.008 3.768 -9.336 1 98.19 75 GLU B O 1
ATOM 1678 N N . LYS B 1 76 ? 11.281 2.041 -10.492 1 96.69 76 LYS B N 1
ATOM 1679 C CA . LYS B 1 76 ? 10.234 2.793 -11.172 1 96.69 76 LYS B CA 1
ATOM 1680 C C . LYS B 1 76 ? 9.047 3.045 -10.25 1 96.69 76 LYS B C 1
ATOM 1682 O O . LYS B 1 76 ? 8.359 4.062 -10.375 1 96.69 76 LYS B O 1
ATOM 1687 N N . ARG B 1 77 ? 8.906 2.156 -9.297 1 94.56 77 ARG B N 1
ATOM 1688 C CA . ARG B 1 77 ? 7.699 2.27 -8.477 1 94.56 77 ARG B CA 1
ATOM 1689 C C . ARG B 1 77 ? 8.023 2.861 -7.109 1 94.56 77 ARG B C 1
ATOM 1691 O O . ARG B 1 77 ? 7.23 3.627 -6.559 1 94.56 77 ARG B O 1
ATOM 1698 N N . TRP B 1 78 ? 9.156 2.525 -6.602 1 96.44 78 TRP B N 1
ATOM 1699 C CA . TRP B 1 78 ? 9.367 2.842 -5.195 1 96.44 78 TRP B CA 1
ATOM 1700 C C . TRP B 1 78 ? 10.469 3.887 -5.031 1 96.44 78 TRP B C 1
ATOM 1702 O O . TRP B 1 78 ? 10.266 4.914 -4.383 1 96.44 78 TRP B O 1
ATOM 1712 N N . LEU B 1 79 ? 11.633 3.729 -5.699 1 97.81 79 LEU B N 1
ATOM 1713 C CA . LEU B 1 79 ? 12.742 4.652 -5.484 1 97.81 79 LEU B CA 1
ATOM 1714 C C . LEU B 1 79 ? 12.406 6.043 -6.008 1 97.81 79 LEU B C 1
ATOM 1716 O O . LEU B 1 79 ? 12.789 7.047 -5.406 1 97.81 79 LEU B O 1
ATOM 1720 N N . VAL B 1 80 ? 11.664 6.164 -7.074 1 95.5 80 VAL B N 1
ATOM 1721 C CA . VAL B 1 80 ? 11.305 7.441 -7.672 1 95.5 80 VAL B CA 1
ATOM 1722 C C . VAL B 1 80 ? 10.406 8.227 -6.715 1 95.5 80 VAL B C 1
ATOM 1724 O O . VAL B 1 80 ? 10.344 9.453 -6.777 1 95.5 80 VAL B O 1
ATOM 1727 N N . GLU B 1 81 ? 9.773 7.508 -5.82 1 93.44 81 GLU B N 1
ATOM 1728 C CA . GLU B 1 81 ? 8.875 8.141 -4.859 1 93.44 81 GLU B CA 1
ATOM 1729 C C . GLU B 1 81 ? 9.414 8.023 -3.438 1 93.44 81 GLU B C 1
ATOM 1731 O O . GLU B 1 81 ? 8.648 8.062 -2.473 1 93.44 81 GLU B O 1
ATOM 1736 N N . ALA B 1 82 ? 10.68 7.914 -3.283 1 94.62 82 ALA B N 1
ATOM 1737 C CA . ALA B 1 82 ? 11.305 7.605 -1.999 1 94.62 82 ALA B CA 1
ATOM 1738 C C . ALA B 1 82 ? 10.922 8.641 -0.942 1 94.62 82 ALA B C 1
ATOM 1740 O O . ALA B 1 82 ? 10.742 8.305 0.23 1 94.62 82 ALA B O 1
ATOM 1741 N N . LYS B 1 83 ? 10.727 9.836 -1.297 1 90.25 83 LYS B N 1
ATOM 1742 C CA . LYS B 1 83 ? 10.422 10.914 -0.362 1 90.25 83 LYS B CA 1
ATOM 1743 C C . LYS B 1 83 ? 9.078 10.688 0.325 1 90.25 83 LYS B C 1
ATOM 1745 O O . LYS B 1 83 ? 8.805 11.273 1.376 1 90.25 83 LYS B O 1
ATOM 1750 N N . ARG B 1 84 ? 8.258 9.789 -0.232 1 87.62 84 ARG B N 1
ATOM 1751 C CA . ARG B 1 84 ? 6.902 9.578 0.261 1 87.62 84 ARG B CA 1
ATOM 1752 C C . ARG B 1 84 ? 6.863 8.469 1.303 1 87.62 84 ARG B C 1
ATOM 1754 O O . ARG B 1 84 ? 5.941 8.406 2.119 1 87.62 84 ARG B O 1
ATOM 1761 N N . TRP B 1 85 ? 7.91 7.648 1.273 1 90.19 85 TRP B N 1
ATOM 1762 C CA . TRP B 1 85 ? 7.699 6.457 2.094 1 90.19 85 TRP B CA 1
ATOM 1763 C C . TRP B 1 85 ? 8.945 6.137 2.912 1 90.19 85 TRP B C 1
ATOM 1765 O O . TRP B 1 85 ? 8.891 5.336 3.848 1 90.19 85 TRP B O 1
ATOM 1775 N N . VAL B 1 86 ? 10.086 6.793 2.637 1 94.44 86 VAL B N 1
ATOM 1776 C CA . VAL B 1 86 ? 11.289 6.586 3.432 1 94.44 86 VAL B CA 1
ATOM 1777 C C .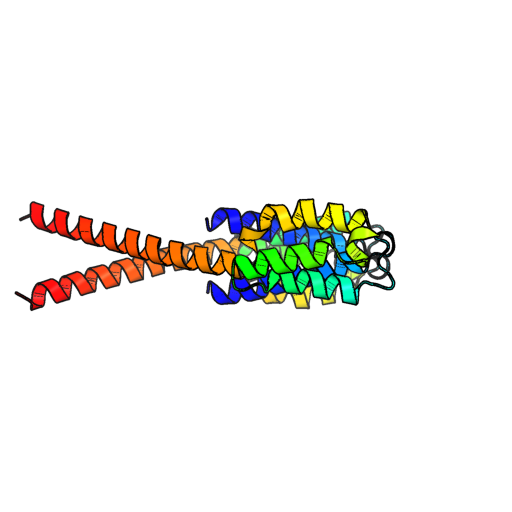 VAL B 1 86 ? 11.211 7.414 4.711 1 94.44 86 VAL B C 1
ATOM 1779 O O . VAL B 1 86 ? 10.836 8.586 4.68 1 94.44 86 VAL B O 1
ATOM 1782 N N . TRP B 1 87 ? 11.562 6.809 5.746 1 91.44 87 TRP B N 1
ATOM 1783 C CA . TRP B 1 87 ? 11.422 7.41 7.066 1 91.44 87 TRP B CA 1
ATOM 1784 C C . TRP B 1 87 ? 12.125 8.758 7.129 1 91.44 87 TRP B C 1
ATOM 1786 O O . TRP B 1 87 ? 11.555 9.75 7.602 1 91.44 87 TRP B O 1
ATOM 1796 N N . ALA B 1 88 ? 13.352 8.875 6.676 1 89.88 88 ALA B N 1
ATOM 1797 C CA . ALA B 1 88 ? 14.18 10.07 6.734 1 89.88 88 ALA B CA 1
ATOM 1798 C C . ALA B 1 88 ? 13.469 11.266 6.105 1 89.88 88 ALA B C 1
ATOM 1800 O O . ALA B 1 88 ? 13.586 12.391 6.594 1 89.88 88 ALA B O 1
ATOM 1801 N N . PHE B 1 89 ? 12.664 11.023 5.082 1 88.44 89 PHE B N 1
ATOM 1802 C CA . PHE B 1 89 ? 12.086 12.117 4.305 1 88.44 89 PHE B CA 1
ATOM 1803 C C . PHE B 1 89 ? 10.672 12.43 4.789 1 88.44 89 PHE B C 1
ATOM 1805 O O . PHE B 1 89 ? 10.164 13.531 4.559 1 88.44 89 PHE B O 1
ATOM 1812 N N . ARG B 1 90 ? 10.047 11.523 5.336 1 79.5 90 ARG B N 1
ATOM 1813 C CA . ARG B 1 90 ? 8.711 11.758 5.875 1 79.5 90 ARG B CA 1
ATOM 1814 C C . ARG B 1 90 ? 8.766 12.641 7.113 1 79.5 90 ARG B C 1
ATOM 1816 O O . ARG B 1 90 ? 7.879 13.477 7.328 1 79.5 90 ARG B O 1
ATOM 1823 N N . GLN B 1 91 ? 9.695 12.406 7.895 1 69.69 91 GLN B N 1
ATOM 1824 C CA . GLN B 1 91 ? 9.891 13.211 9.094 1 69.69 91 GLN B CA 1
ATOM 1825 C C . GLN B 1 91 ? 10.188 14.664 8.734 1 69.69 91 GLN B C 1
ATOM 1827 O O . GLN B 1 91 ? 9.719 15.586 9.414 1 69.69 91 GLN B O 1
ATOM 1832 N N . GLU B 1 92 ? 10.906 14.789 7.723 1 62.75 92 GLU B N 1
ATOM 1833 C CA . GLU B 1 92 ? 11.211 16.141 7.273 1 62.75 92 GLU B CA 1
ATOM 1834 C C . GLU B 1 92 ? 9.953 16.875 6.832 1 62.75 92 GLU B C 1
ATOM 1836 O O . GLU B 1 92 ? 9.789 18.062 7.105 1 62.75 92 GLU B O 1
ATOM 1841 N N . ARG B 1 93 ? 9.148 16.203 6.238 1 59.75 93 ARG B N 1
ATOM 1842 C CA . ARG B 1 93 ? 7.902 16.781 5.766 1 59.75 93 ARG B CA 1
ATOM 1843 C C . ARG B 1 93 ? 6.984 17.125 6.934 1 59.75 93 ARG B C 1
ATOM 1845 O O . ARG B 1 93 ? 6.309 18.156 6.914 1 59.75 93 ARG B O 1
ATOM 1852 N N . PHE B 1 94 ? 6.883 16.312 7.812 1 56.84 94 PHE B N 1
ATOM 1853 C CA . PHE B 1 94 ? 6.094 16.578 9.008 1 56.84 94 PHE B CA 1
ATOM 1854 C C . PHE B 1 94 ? 6.598 17.812 9.727 1 56.84 94 PHE B C 1
ATOM 1856 O O . PHE B 1 94 ? 5.801 18.641 10.18 1 56.84 94 PHE B O 1
ATOM 1863 N N . LEU B 1 95 ? 7.832 17.891 9.703 1 50.81 95 LEU B N 1
ATOM 1864 C CA . LEU B 1 95 ? 8.43 19.047 10.367 1 50.81 95 LEU B CA 1
ATOM 1865 C C . LEU B 1 95 ? 8.102 20.328 9.609 1 50.81 95 LEU B C 1
ATOM 1867 O O . LEU B 1 95 ? 7.793 21.359 10.227 1 50.81 95 LEU B O 1
ATOM 1871 N N . VAL B 1 96 ? 8.078 20.188 8.406 1 50.97 96 VAL B N 1
ATOM 1872 C CA . VAL B 1 96 ? 7.766 21.359 7.582 1 50.97 96 VAL B CA 1
ATOM 1873 C C . VAL B 1 96 ? 6.281 21.703 7.719 1 50.97 96 VAL B C 1
ATOM 1875 O O . VAL B 1 96 ? 5.922 22.875 7.863 1 50.97 96 VAL B O 1
ATOM 1878 N N . ASN B 1 97 ? 5.516 20.75 7.656 1 51.81 97 ASN B N 1
ATOM 1879 C CA . ASN B 1 97 ? 4.078 20.984 7.777 1 51.81 97 ASN B CA 1
ATOM 1880 C C . ASN B 1 97 ? 3.717 21.562 9.141 1 51.81 97 ASN B C 1
ATOM 1882 O O . ASN B 1 97 ? 2.877 22.453 9.242 1 51.81 97 ASN B O 1
ATOM 1886 N N . VAL B 1 98 ? 4.332 21.031 10.094 1 49.66 98 VAL B N 1
ATOM 1887 C CA . VAL B 1 98 ? 4.121 21.547 11.438 1 49.66 98 VAL B CA 1
ATOM 1888 C C . VAL B 1 98 ? 4.617 22.984 11.523 1 49.66 98 VAL B C 1
ATOM 1890 O O . VAL B 1 98 ? 3.949 23.844 12.102 1 49.66 98 VAL B O 1
ATOM 1893 N N . ASN B 1 99 ? 5.777 23.125 10.922 1 47.97 99 ASN B N 1
ATOM 1894 C CA . ASN B 1 99 ? 6.324 24.469 10.945 1 47.97 99 ASN B CA 1
ATOM 1895 C C . ASN B 1 99 ? 5.477 25.438 10.117 1 47.97 99 ASN B C 1
ATOM 1897 O O . ASN B 1 99 ? 5.258 26.578 10.523 1 47.97 99 ASN B O 1
ATOM 1901 N N . THR B 1 100 ? 5.176 24.938 8.938 1 47.56 100 THR B N 1
ATOM 1902 C CA . THR B 1 100 ? 4.309 25.75 8.094 1 47.56 100 THR B CA 1
ATOM 1903 C C . THR B 1 100 ? 2.955 25.969 8.758 1 47.56 100 THR B C 1
ATOM 1905 O O . THR B 1 100 ? 2.412 27.078 8.727 1 47.56 100 THR B O 1
ATOM 1908 N N . ASN B 1 101 ? 2.514 24.969 9.242 1 48.59 101 ASN B N 1
ATOM 1909 C CA . ASN B 1 101 ? 1.268 25.125 9.984 1 48.59 101 ASN B CA 1
ATOM 1910 C C . ASN B 1 101 ? 1.447 26.016 11.203 1 48.59 101 ASN B C 1
ATOM 1912 O O . ASN B 1 101 ? 0.581 26.844 11.5 1 48.59 101 ASN B O 1
ATOM 1916 N N . ASN B 1 102 ? 2.537 25.734 11.797 1 49.03 102 ASN B N 1
ATOM 1917 C CA . ASN B 1 102 ? 2.871 26.641 12.883 1 49.03 102 ASN B CA 1
ATOM 1918 C C . ASN B 1 102 ? 3.164 28.047 12.359 1 49.03 102 ASN B C 1
ATOM 1920 O O . ASN B 1 102 ? 2.803 29.047 12.992 1 49.03 102 ASN B O 1
ATOM 1924 N N . GLY B 1 103 ? 3.84 28 11.227 1 43.44 103 GLY B N 1
ATOM 1925 C CA . GLY B 1 103 ? 4.098 29.281 10.609 1 43.44 103 GLY B CA 1
ATOM 1926 C C . GLY B 1 103 ? 2.836 29.969 10.117 1 43.44 103 GLY B C 1
ATOM 1927 O O . GLY B 1 103 ? 2.662 31.172 10.328 1 43.44 103 GLY B O 1
ATOM 1928 N N . ILE B 1 104 ? 2.117 29.203 9.383 1 44.47 104 ILE B N 1
ATOM 1929 C CA . ILE B 1 104 ? 0.855 29.75 8.914 1 44.47 104 ILE B CA 1
ATOM 1930 C C . ILE B 1 104 ? -0.003 30.172 10.102 1 44.47 104 ILE B C 1
ATOM 1932 O O . ILE B 1 104 ? -0.641 31.234 10.07 1 44.47 104 ILE B O 1
ATOM 1936 N N . GLU B 1 105 ? 0.112 29.297 11.078 1 44.88 105 GLU B N 1
ATOM 1937 C CA . GLU B 1 105 ? -0.563 29.688 12.312 1 44.88 105 GLU B CA 1
ATOM 1938 C C . GLU B 1 105 ? 0.08 30.938 12.914 1 44.88 105 GLU B C 1
ATOM 1940 O O . GLU B 1 105 ? -0.618 31.828 13.398 1 44.88 105 GLU B O 1
ATOM 1945 N N . ARG B 1 106 ? 1.377 31 12.836 1 43.34 106 ARG B N 1
ATOM 1946 C CA . ARG B 1 106 ? 2.084 32.188 13.312 1 43.34 106 ARG B CA 1
ATOM 1947 C C . ARG B 1 106 ? 1.783 33.375 12.438 1 43.34 106 ARG B C 1
ATOM 1949 O O . ARG B 1 106 ? 1.586 34.5 12.938 1 43.34 106 ARG B O 1
ATOM 1956 N N . GLN B 1 107 ? 1.825 33.188 11.219 1 42.56 107 GLN B N 1
ATOM 1957 C CA . GLN B 1 107 ? 1.512 34.312 10.32 1 42.56 107 GLN B CA 1
ATOM 1958 C C . GLN B 1 107 ? 0.075 34.781 10.508 1 42.56 107 GLN B C 1
ATOM 1960 O O . GLN B 1 107 ? -0.192 35.969 10.5 1 42.56 107 GLN B O 1
ATOM 1965 N N . ASN B 1 108 ? -0.793 33.844 10.586 1 43.28 108 ASN B N 1
ATOM 1966 C CA . ASN B 1 108 ? -2.174 34.219 10.891 1 43.28 108 ASN B CA 1
ATOM 1967 C C . ASN B 1 108 ? -2.287 34.938 12.227 1 43.28 108 ASN B C 1
ATOM 1969 O O . ASN B 1 108 ? -3.072 35.875 12.367 1 43.28 108 ASN B O 1
ATOM 1973 N N . GLU B 1 109 ? -1.447 34.469 13.086 1 44.75 109 GLU B N 1
ATOM 1974 C CA . GLU B 1 109 ? -1.368 35.188 14.367 1 44.75 109 GLU B CA 1
ATOM 1975 C C . GLU B 1 109 ? -0.793 36.594 14.195 1 44.75 109 GLU B C 1
ATOM 1977 O O . GLU B 1 109 ? -1.263 37.531 14.82 1 44.75 109 GLU B O 1
ATOM 1982 N N . SER B 1 110 ? 0.178 36.562 13.453 1 42.66 110 SER B N 1
ATOM 1983 C CA . SER B 1 110 ? 0.797 37.875 13.211 1 42.66 110 SER B CA 1
ATOM 1984 C C . SER B 1 110 ? -0.154 38.812 12.477 1 42.66 110 SER B C 1
ATOM 1986 O O . SER B 1 110 ? -0.207 40 12.773 1 42.66 110 SER B O 1
ATOM 1988 N N . LEU B 1 111 ? -0.865 38.312 11.539 1 42.19 111 LEU B N 1
ATOM 1989 C CA . LEU B 1 111 ? -1.819 39.125 10.789 1 42.19 111 LEU B CA 1
ATOM 1990 C C . LEU B 1 111 ? -2.996 39.531 11.664 1 42.19 111 LEU B C 1
ATOM 1992 O O . LEU B 1 111 ? -3.5 40.656 11.555 1 42.19 111 LEU B O 1
ATOM 1996 N N . LYS B 1 112 ? -3.318 38.625 12.484 1 42.59 112 LYS B N 1
ATOM 1997 C CA . LYS B 1 112 ? -4.352 38.969 13.461 1 42.59 112 LYS B CA 1
ATOM 1998 C C . LYS B 1 112 ? -3.875 40.094 14.383 1 42.59 112 LYS B C 1
ATOM 2000 O O . LYS B 1 112 ? -4.645 41 14.719 1 42.59 112 LYS B O 1
ATOM 2005 N N . TYR B 1 113 ? -2.6 40.031 14.586 1 41.03 113 TYR B N 1
ATOM 2006 C CA . TYR B 1 113 ? -2.053 41.094 15.414 1 41.03 113 TYR B CA 1
ATOM 2007 C C . TYR B 1 113 ? -2.047 42.406 14.664 1 41.03 113 TYR B C 1
ATOM 2009 O O . TYR B 1 113 ? -2.34 43.469 15.25 1 41.03 113 TYR B O 1
ATOM 2017 N N . GLN B 1 114 ? -1.723 42.344 13.484 1 41.25 114 GLN B N 1
ATOM 2018 C CA . GLN B 1 114 ? -1.662 43.594 12.727 1 41.25 114 GLN B CA 1
ATOM 2019 C C . GLN B 1 114 ? -3.057 44.188 12.5 1 41.25 114 GLN B C 1
ATOM 2021 O O . GLN B 1 114 ? -3.252 45.406 12.57 1 41.25 114 GLN B O 1
ATOM 2026 N N . TYR B 1 115 ? -3.971 43.281 12.242 1 41 115 TYR B N 1
ATOM 2027 C CA . TYR B 1 115 ? -5.328 43.75 12.016 1 41 115 TYR B CA 1
ATOM 2028 C C . TYR B 1 115 ? -5.93 44.312 13.297 1 41 115 TYR B C 1
ATOM 2030 O O . TYR B 1 115 ? -6.688 45.281 13.266 1 41 115 TYR B O 1
ATOM 2038 N N . LEU B 1 116 ? -5.582 43.656 14.32 1 43.06 116 LEU B N 1
ATOM 2039 C CA . LEU B 1 116 ? -6.062 44.188 15.578 1 43.06 116 LEU B CA 1
ATOM 2040 C C . LEU B 1 116 ? -5.375 45.531 15.883 1 43.06 116 LEU B C 1
ATOM 2042 O O . LEU B 1 116 ? -5.949 46.406 16.547 1 43.06 116 LEU B O 1
ATOM 2046 N N . LYS B 1 117 ? -4.195 45.719 15.406 1 45.75 117 LYS B N 1
ATOM 2047 C CA . LYS B 1 117 ? -3.52 47 15.641 1 45.75 117 LYS B CA 1
ATOM 2048 C C . LYS B 1 117 ? -4.109 48.094 14.773 1 45.75 117 LYS B C 1
ATOM 2050 O O . LYS B 1 117 ? -4.215 49.25 15.203 1 45.75 117 LYS B O 1
ATOM 2055 N N . ASP B 1 118 ? -4.406 47.812 13.586 1 39.53 118 ASP B N 1
ATOM 2056 C CA . ASP B 1 118 ? -4.898 48.875 12.727 1 39.53 118 ASP B CA 1
ATOM 2057 C C . ASP B 1 118 ? -6.348 49.219 13.062 1 39.53 118 ASP B C 1
ATOM 2059 O O . ASP B 1 118 ? -6.844 50.281 12.656 1 39.53 118 ASP B O 1
ATOM 2063 N N . SER B 1 119 ? -6.98 48.25 13.648 1 39.28 119 SER B N 1
ATOM 2064 C CA . SER B 1 119 ? -8.352 48.625 13.969 1 39.28 119 SER B CA 1
ATOM 2065 C C . SER B 1 119 ? -8.406 49.469 15.234 1 39.28 119 SER B C 1
ATOM 2067 O O . SER B 1 119 ? -9.484 49.938 15.633 1 39.28 119 SER B O 1
ATOM 2069 N N . ASN B 1 120 ? -7.301 49.656 15.93 1 33.12 120 ASN B N 1
ATOM 2070 C CA . ASN B 1 120 ? -7.402 50.781 16.875 1 33.12 120 ASN B CA 1
ATOM 2071 C C . ASN B 1 120 ? -6.895 52.062 16.266 1 33.12 120 ASN B C 1
ATOM 2073 O O . ASN B 1 120 ? -5.855 52.094 15.609 1 33.12 120 ASN B O 1
#

Nearest PDB structures (foldseek):
  9g2r-assembly1_F  TM=3.322E-01  e=9.269E+00  Homo sapiens

Secondary structure (DSSP, 8-state):
-HHHHHHHHHHHHHHHHHHHHH-GGGS-TTTHHHHHHHHHHHHT--SHHHHHHHHHHHHHSHHHHT-HHHHHHHHHHTGGGHHHH-HHHHHHHHHHHHHHHHHHHHHHHHHHHHHHHHT-/-HHHHHHHHHHHHHHHHHHHHH-GGGS-TTTHHHHHHHHHHHHT--SHHHHHHHHHHHHHSHHHHT-HHHHHHIIIIIGGGHHHH-HHHHHHHHHHHHHHHHHHHHHHHHHHHHHHHHT-

Sequence (240 aa):
MLKSDDRFVRQNREQCWEHWLHKSDNGLNNKRDEALLLLRNVAKSVTADTYHENVTLLKTSEVWLSNHHLQNWFEKRWLVEAKRWVWAFRQERFLVNVNTNNGIERQNESLKYQYLKDSNMLKSDDRFVRQNREQCWEHWLHKSDNGLNNKRDEALLLLRNVAKSVTADTYHENVTLLKTSEVWLSNHHLQNWFEKRWLVEAKRWVWAFRQERFLVNVNTNNGIERQNESLKYQYLKDSN

Radius of gyration: 22.78 Å; Cα contacts (8 Å, |Δi|>4): 186; chains: 2; bounding box: 50×71×44 Å